Protein AF-A0A1E7F1C8-F1 (afdb_monomer_lite)

Secondary structure (DSSP, 8-state):
-HHHHHHTS-HHHHHHHIIIIIHHHHHHHHGGG-----EEEEEETHHHHHHHHHHHHHHHHHHTTTT-TT-HHHHHGGGSEEEEEEES--GGGGGGGT--HHHHHHHS-TTS-EEEE-BTTS-GGGS-----------------------------HHHHHHHHHTS-GGGTB--BTT--TTHHHH--TTT-HHHHHHHHHHHHHHHHHHHHHS--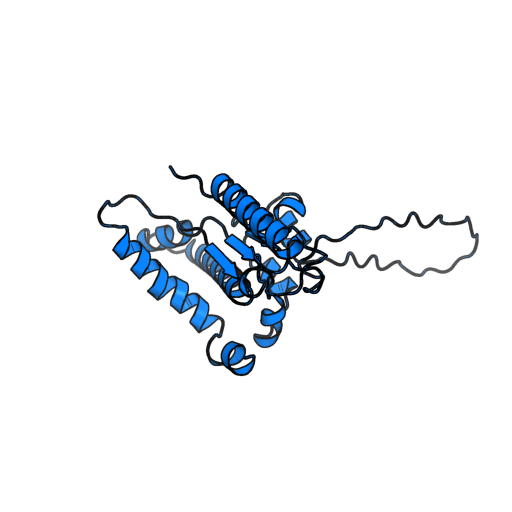-

Organism: NCBI:txid635003

Radius of gyration: 20.39 Å; chains: 1; bounding box: 76×36×50 Å

Structure (mmCIF, N/CA/C/O backbone):
data_AF-A0A1E7F1C8-F1
#
_entry.id   AF-A0A1E7F1C8-F1
#
loop_
_atom_site.group_PDB
_atom_site.id
_atom_site.type_symbol
_atom_site.label_atom_id
_atom_site.label_alt_id
_atom_site.label_comp_id
_atom_site.label_asym_id
_atom_site.label_entity_id
_atom_site.label_seq_id
_atom_site.pdbx_PDB_ins_code
_atom_site.Cartn_x
_atom_site.Cartn_y
_atom_site.Cartn_z
_atom_site.occupancy
_atom_site.B_iso_or_equiv
_atom_site.auth_seq_id
_atom_site.auth_comp_id
_atom_site.auth_asym_id
_atom_site.auth_atom_id
_atom_site.pdbx_PDB_model_num
ATOM 1 N N . MET A 1 1 ? -0.886 15.118 -14.987 1.00 75.94 1 MET A N 1
ATOM 2 C CA . MET A 1 1 ? -1.321 14.333 -13.806 1.00 75.94 1 MET A CA 1
ATOM 3 C C . MET A 1 1 ? -1.084 15.087 -12.499 1.00 75.94 1 MET A C 1
ATOM 5 O O . MET A 1 1 ? -2.051 15.294 -11.781 1.00 75.94 1 MET A O 1
ATOM 9 N N . ILE A 1 2 ? 0.137 15.584 -12.246 1.00 81.50 2 ILE A N 1
ATOM 10 C CA . ILE A 1 2 ? 0.521 16.312 -11.015 1.00 81.50 2 ILE A CA 1
ATOM 11 C C . ILE A 1 2 ? -0.481 17.407 -10.611 1.00 81.50 2 ILE A C 1
ATOM 13 O O . ILE A 1 2 ? -0.874 17.463 -9.453 1.00 81.50 2 ILE A O 1
ATOM 17 N N . TYR A 1 3 ? -0.964 18.221 -11.560 1.00 87.12 3 TYR A N 1
ATOM 18 C CA . TYR A 1 3 ? -1.979 19.249 -11.284 1.00 87.12 3 TYR A CA 1
ATOM 19 C C . TYR A 1 3 ? -3.251 18.676 -10.632 1.00 87.12 3 TYR A C 1
ATOM 21 O O . TYR A 1 3 ? -3.703 19.181 -9.609 1.00 87.12 3 TYR A O 1
ATOM 29 N N . LYS A 1 4 ? -3.810 17.587 -11.183 1.00 84.75 4 LYS A N 1
ATOM 30 C CA . LYS A 1 4 ? -5.009 16.949 -10.621 1.00 84.75 4 LYS A CA 1
ATOM 31 C C . LYS A 1 4 ? -4.723 16.362 -9.241 1.00 84.75 4 LYS A C 1
ATOM 33 O O . LYS A 1 4 ? -5.524 16.570 -8.342 1.00 84.75 4 LYS A O 1
ATOM 38 N N . CYS A 1 5 ? -3.585 15.692 -9.055 1.00 84.56 5 CYS A N 1
ATOM 39 C CA . CYS A 1 5 ? -3.196 15.177 -7.741 1.00 84.56 5 CYS A CA 1
ATOM 40 C C . CYS A 1 5 ? -3.111 16.308 -6.709 1.00 84.56 5 CYS A C 1
ATOM 42 O O . CYS A 1 5 ? -3.737 16.223 -5.664 1.00 84.56 5 CYS A O 1
ATOM 44 N N . LYS A 1 6 ? -2.444 17.416 -7.046 1.00 82.19 6 LYS A N 1
ATOM 45 C CA . LYS A 1 6 ? -2.254 18.544 -6.129 1.00 82.19 6 LYS A CA 1
ATOM 46 C C . LYS A 1 6 ? -3.555 19.271 -5.781 1.00 82.19 6 LYS A C 1
ATOM 48 O O . LYS A 1 6 ? -3.791 19.565 -4.614 1.00 82.19 6 LYS A O 1
ATOM 53 N N . PHE A 1 7 ? -4.379 19.590 -6.781 1.00 85.38 7 PHE A N 1
ATOM 54 C CA . PHE A 1 7 ? -5.504 20.516 -6.600 1.00 85.38 7 PHE A CA 1
ATOM 55 C C . PHE A 1 7 ? -6.870 19.835 -6.509 1.00 85.38 7 PHE A C 1
ATOM 57 O O . PHE A 1 7 ? -7.741 20.334 -5.802 1.00 85.38 7 PHE A O 1
ATOM 64 N N . VAL A 1 8 ? -7.063 18.702 -7.188 1.00 86.38 8 VAL A N 1
ATOM 65 C CA . VAL A 1 8 ? -8.345 17.977 -7.197 1.00 86.38 8 VAL A CA 1
ATOM 66 C C . VAL A 1 8 ? -8.340 16.879 -6.136 1.00 86.38 8 VAL A C 1
ATOM 68 O O . VAL A 1 8 ? -9.249 16.808 -5.318 1.00 86.38 8 VAL A O 1
ATOM 71 N N . PHE A 1 9 ? -7.288 16.063 -6.099 1.00 87.50 9 PHE A N 1
ATOM 72 C CA . PHE A 1 9 ? -7.175 14.912 -5.201 1.00 87.50 9 PHE A CA 1
ATOM 73 C C . PHE A 1 9 ? -6.312 15.212 -3.973 1.00 87.50 9 PHE A C 1
ATOM 75 O O . PHE A 1 9 ? -5.430 14.435 -3.617 1.00 87.50 9 PHE A O 1
ATOM 82 N N . ASN A 1 10 ? -6.561 16.353 -3.328 1.00 88.69 10 ASN A N 1
ATOM 83 C CA . ASN A 1 10 ? -5.881 16.688 -2.080 1.00 88.69 10 ASN A CA 1
ATOM 84 C C . ASN A 1 10 ? -6.294 15.747 -0.933 1.00 88.69 10 ASN A C 1
ATOM 86 O O . ASN A 1 10 ? -7.317 15.063 -1.001 1.00 88.69 10 ASN A O 1
ATOM 90 N N . GLU A 1 11 ? -5.501 15.746 0.139 1.00 88.31 11 GLU A N 1
ATOM 91 C CA . GLU A 1 11 ? -5.710 14.889 1.310 1.00 88.31 11 GLU A CA 1
ATOM 92 C C . GLU A 1 11 ? -7.135 14.980 1.863 1.00 88.31 11 GLU A C 1
ATOM 94 O O . GLU A 1 11 ? -7.787 13.954 2.054 1.00 88.31 11 GLU A O 1
ATOM 99 N N . LYS A 1 12 ? -7.659 16.199 2.043 1.00 90.06 12 LYS A N 1
ATOM 100 C CA . LYS A 1 12 ? -9.017 16.409 2.559 1.00 90.06 12 LYS A CA 1
ATOM 101 C C . LYS A 1 12 ? -10.059 15.752 1.657 1.00 90.06 12 LYS A C 1
ATOM 103 O O . LYS A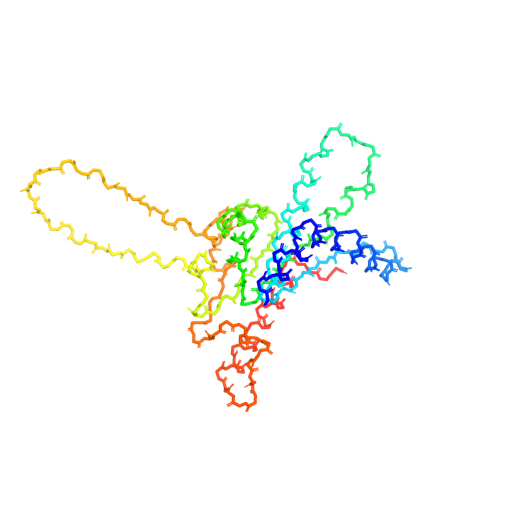 1 12 ? -10.952 15.076 2.163 1.00 90.06 12 LYS A O 1
ATOM 108 N N . TYR A 1 13 ? -9.961 15.936 0.341 1.00 91.44 13 TYR A N 1
ATOM 109 C CA . TYR A 1 13 ? -10.882 15.324 -0.616 1.00 91.44 13 TYR A CA 1
ATOM 110 C C . TYR A 1 13 ? -10.810 13.798 -0.560 1.00 91.44 13 TYR A C 1
ATOM 112 O O . TYR A 1 13 ? -11.842 13.144 -0.448 1.00 91.44 13 TYR A O 1
ATOM 120 N N . VAL A 1 14 ? -9.605 13.231 -0.592 1.00 90.00 14 VAL A N 1
ATOM 121 C CA . VAL A 1 14 ? -9.398 11.780 -0.606 1.00 90.00 14 VAL A CA 1
ATOM 122 C C . VAL A 1 14 ? -9.907 11.135 0.678 1.00 90.00 14 VAL A C 1
ATOM 124 O O . VAL A 1 14 ? -10.734 10.229 0.619 1.00 90.00 14 VAL A O 1
ATOM 127 N N . VAL A 1 15 ? -9.476 11.636 1.835 1.00 88.81 15 VAL A N 1
ATOM 128 C CA . VAL A 1 15 ? -9.877 11.095 3.139 1.00 88.81 15 VAL A CA 1
ATOM 129 C C . VAL A 1 15 ? -11.384 11.239 3.343 1.00 88.81 15 VAL A C 1
ATOM 131 O O . VAL A 1 15 ? -12.036 10.281 3.754 1.00 88.81 15 VAL A O 1
ATOM 134 N N . SER A 1 16 ? -11.964 12.404 3.025 1.00 89.62 16 SER A N 1
ATOM 135 C CA . SER A 1 16 ? -13.412 12.611 3.174 1.00 89.62 16 SER A CA 1
ATOM 136 C C . SER A 1 16 ? -14.229 11.768 2.198 1.00 89.62 16 SER A C 1
ATOM 138 O O . SER A 1 16 ? -15.236 11.204 2.606 1.00 89.62 16 SER A O 1
ATOM 140 N N . THR A 1 17 ? -13.802 11.616 0.943 1.00 90.94 17 THR A N 1
ATOM 141 C CA . THR A 1 17 ? -14.504 10.764 -0.030 1.00 90.94 17 THR A CA 1
ATOM 142 C C . THR A 1 17 ? -14.474 9.306 0.420 1.00 90.94 17 THR A C 1
ATOM 144 O O . THR A 1 17 ? -15.507 8.638 0.421 1.00 90.94 17 THR A O 1
ATOM 147 N N . THR A 1 18 ? -13.323 8.812 0.878 1.00 87.81 18 THR A N 1
ATOM 148 C CA . THR A 1 18 ? -13.212 7.444 1.391 1.00 87.81 18 THR A CA 1
ATOM 149 C C . THR A 1 18 ? -14.080 7.240 2.634 1.00 87.81 18 THR A C 1
ATOM 151 O O . THR A 1 18 ? -14.934 6.353 2.646 1.00 87.81 18 THR A O 1
ATOM 154 N N . ASN A 1 19 ? -13.925 8.088 3.653 1.00 83.00 19 ASN A N 1
ATOM 155 C CA . ASN A 1 19 ? -14.561 7.877 4.955 1.00 83.00 19 ASN A CA 1
ATOM 156 C C . ASN A 1 19 ? -16.043 8.266 4.998 1.00 83.00 19 ASN A C 1
ATOM 158 O O . ASN A 1 19 ? -16.815 7.612 5.691 1.00 83.00 19 ASN A O 1
ATOM 162 N N . ASN A 1 20 ? -16.454 9.301 4.262 1.00 85.88 20 ASN A N 1
ATOM 163 C CA . ASN A 1 20 ? -17.809 9.855 4.354 1.00 85.88 20 ASN A CA 1
ATOM 164 C C . ASN A 1 20 ? -18.717 9.426 3.198 1.00 85.88 20 ASN A C 1
ATOM 166 O O . ASN A 1 20 ? -19.924 9.640 3.278 1.00 85.88 20 ASN A O 1
ATOM 170 N N . PHE A 1 21 ? -18.167 8.853 2.124 1.00 89.31 21 PHE A N 1
ATOM 171 C CA . PHE A 1 21 ? -18.960 8.431 0.969 1.00 89.31 21 PHE A CA 1
ATOM 172 C C . PHE A 1 21 ? -18.777 6.948 0.651 1.00 89.31 21 PHE A C 1
ATOM 174 O O . PHE A 1 21 ? -19.747 6.194 0.704 1.00 89.31 21 PHE A O 1
ATOM 181 N N . ILE A 1 22 ? -17.545 6.505 0.383 1.00 87.75 22 ILE A N 1
ATOM 182 C CA . ILE A 1 22 ? -17.282 5.122 -0.043 1.00 87.75 22 ILE A CA 1
ATOM 183 C C . ILE A 1 22 ? -17.622 4.129 1.071 1.00 87.75 22 ILE A C 1
ATOM 185 O O . ILE A 1 22 ? -18.371 3.187 0.827 1.00 87.75 22 ILE A O 1
ATOM 189 N N . ILE A 1 23 ? -17.120 4.338 2.293 1.00 82.12 23 ILE A N 1
ATOM 190 C CA . ILE A 1 23 ? -17.396 3.426 3.414 1.00 82.12 23 ILE A CA 1
ATOM 191 C C . ILE A 1 23 ? -18.896 3.360 3.736 1.00 82.12 23 ILE A C 1
ATOM 193 O O . ILE A 1 23 ? -19.420 2.248 3.756 1.00 82.12 23 ILE A O 1
ATOM 197 N N . PRO A 1 24 ? -19.628 4.478 3.940 1.00 84.31 24 PRO A N 1
ATOM 198 C CA . PRO A 1 24 ? -21.068 4.412 4.184 1.00 84.31 24 PRO A CA 1
ATOM 199 C C . PRO A 1 24 ? -21.833 3.722 3.058 1.00 84.31 24 PRO A C 1
ATOM 201 O O . PRO A 1 24 ? -22.742 2.940 3.331 1.00 84.31 24 PRO A O 1
ATOM 204 N N . TYR A 1 25 ? -21.444 3.956 1.800 1.00 87.19 25 TYR A N 1
ATOM 205 C CA . TYR A 1 25 ? -22.030 3.250 0.667 1.00 87.19 25 TYR A CA 1
ATOM 206 C C . TYR A 1 25 ? -21.799 1.737 0.768 1.00 87.19 25 TYR A C 1
ATOM 208 O O . TYR A 1 25 ? -22.763 0.980 0.689 1.00 87.19 25 TYR A O 1
ATOM 216 N N . LEU A 1 26 ? -20.555 1.293 0.984 1.00 84.31 26 LEU A N 1
ATOM 217 C CA . LEU A 1 26 ? -20.215 -0.128 1.119 1.00 84.31 26 LEU A CA 1
ATOM 218 C C . LEU A 1 26 ? -20.945 -0.774 2.296 1.00 84.31 26 LEU A C 1
ATOM 220 O O . LEU A 1 26 ? -21.539 -1.834 2.123 1.00 84.31 26 LEU A O 1
ATOM 224 N N . LEU A 1 27 ? -20.967 -0.108 3.453 1.00 81.31 27 LEU A N 1
ATOM 225 C CA . LEU A 1 27 ? -21.729 -0.550 4.616 1.00 81.31 27 LEU A CA 1
ATOM 226 C C . LEU A 1 27 ? -23.208 -0.703 4.272 1.00 81.31 27 LEU A C 1
ATOM 228 O O . LEU A 1 27 ? -23.793 -1.719 4.608 1.00 81.31 27 LEU A O 1
ATOM 232 N N . ASN A 1 28 ? -23.819 0.247 3.564 1.00 84.06 28 ASN A N 1
ATOM 233 C CA . ASN A 1 28 ? -25.216 0.133 3.146 1.00 84.06 28 ASN A CA 1
ATOM 234 C C . ASN A 1 28 ? -25.453 -1.037 2.168 1.00 84.06 28 ASN A C 1
ATOM 236 O O . ASN A 1 28 ? -26.501 -1.678 2.225 1.00 84.06 28 ASN A O 1
ATOM 240 N N . GLN A 1 29 ? -24.489 -1.350 1.295 1.00 83.69 29 GLN A N 1
ATOM 241 C CA . GLN A 1 29 ? -24.588 -2.512 0.402 1.00 83.69 29 GLN A CA 1
ATOM 242 C C . GLN A 1 29 ? -24.503 -3.843 1.160 1.00 83.69 29 GLN A C 1
ATOM 244 O O . GLN A 1 29 ? -25.147 -4.815 0.763 1.00 83.69 29 GLN A O 1
ATOM 249 N N . THR A 1 30 ? -23.737 -3.899 2.251 1.00 77.19 30 THR A N 1
ATOM 250 C CA . THR A 1 30 ? -23.477 -5.140 2.992 1.00 77.19 30 THR A CA 1
ATOM 251 C C . THR A 1 30 ? -24.362 -5.332 4.233 1.00 77.19 30 THR A C 1
ATOM 253 O O . THR A 1 30 ? -24.626 -6.469 4.623 1.00 77.19 30 THR A O 1
ATOM 256 N N . ASN A 1 31 ? -24.909 -4.259 4.820 1.00 63.28 31 ASN A N 1
ATOM 257 C CA . ASN A 1 31 ? -25.693 -4.281 6.067 1.00 63.28 31 ASN A CA 1
ATOM 258 C C . ASN A 1 31 ? -27.112 -4.856 5.966 1.00 63.28 31 ASN A C 1
ATOM 260 O O . ASN A 1 31 ? -27.860 -4.783 6.942 1.00 63.28 31 ASN A O 1
ATOM 264 N N . LYS A 1 32 ? -27.499 -5.514 4.865 1.00 62.47 32 LYS A N 1
ATOM 265 C CA . LYS A 1 32 ? -28.763 -6.276 4.851 1.00 62.47 32 LYS A CA 1
ATOM 266 C C . LYS A 1 32 ? -28.810 -7.356 5.951 1.00 62.47 32 LYS A C 1
ATOM 268 O O . LYS A 1 32 ? -29.903 -7.714 6.374 1.00 62.47 32 LYS A O 1
ATOM 273 N N . ASN A 1 33 ? -27.652 -7.802 6.463 1.00 58.50 33 ASN A N 1
ATOM 274 C CA . ASN A 1 33 ? -27.533 -8.888 7.446 1.00 58.50 33 ASN A CA 1
ATOM 275 C C . ASN A 1 33 ? -26.920 -8.501 8.815 1.00 58.50 33 ASN A C 1
ATOM 277 O O . ASN A 1 33 ? -26.622 -9.399 9.592 1.00 58.50 33 ASN A O 1
ATOM 281 N N . LYS A 1 34 ? -26.733 -7.210 9.143 1.00 59.59 34 LYS A N 1
ATOM 282 C CA . LYS A 1 34 ? -26.239 -6.701 10.456 1.00 59.59 34 LYS A CA 1
ATOM 283 C C . LYS A 1 34 ? -24.905 -7.258 11.004 1.00 59.59 34 LYS A C 1
ATOM 285 O O . LYS A 1 34 ? -24.501 -6.862 12.096 1.00 59.59 34 LYS A O 1
ATOM 290 N N . ASN A 1 35 ? -24.192 -8.113 10.2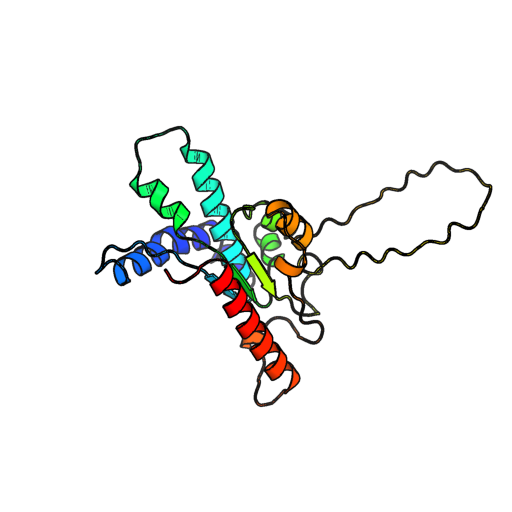79 1.00 62.72 35 ASN A N 1
ATOM 291 C CA . ASN A 1 35 ? -22.855 -8.545 10.675 1.00 62.72 35 ASN A CA 1
ATOM 292 C C . ASN A 1 35 ? -21.839 -7.491 10.231 1.00 62.72 35 ASN A C 1
ATOM 294 O O . ASN A 1 35 ? -21.787 -7.123 9.058 1.00 62.72 35 ASN A O 1
ATOM 298 N N . VAL A 1 36 ? -21.079 -6.977 11.198 1.00 63.88 36 VAL A N 1
ATOM 299 C CA . VAL A 1 36 ? -20.062 -5.932 11.027 1.00 63.88 36 VAL A CA 1
ATOM 300 C C . VAL A 1 36 ? -19.170 -6.241 9.824 1.00 63.88 36 VAL A C 1
ATOM 302 O O . VAL A 1 36 ? -18.523 -7.284 9.782 1.00 63.88 36 VAL A O 1
ATOM 305 N N . VAL A 1 37 ? -19.112 -5.315 8.865 1.00 75.00 37 VAL A N 1
ATOM 306 C CA . VAL A 1 37 ? -18.244 -5.432 7.690 1.00 75.00 37 VAL A CA 1
ATOM 307 C C . VAL A 1 37 ? -17.010 -4.589 7.916 1.00 75.00 37 VAL A C 1
ATOM 309 O O . VAL A 1 37 ? -17.051 -3.366 7.817 1.00 75.00 37 VAL A O 1
ATOM 312 N N . SER A 1 38 ? -15.908 -5.249 8.240 1.00 86.25 38 SER A N 1
ATOM 313 C CA . SER A 1 38 ? -14.592 -4.651 8.108 1.00 86.25 38 SER A CA 1
ATOM 314 C C . SER A 1 38 ? -14.080 -4.747 6.671 1.00 86.25 38 SER A C 1
ATOM 316 O O . SER A 1 38 ? -14.537 -5.564 5.874 1.00 86.25 38 SER A O 1
ATOM 318 N N . PHE A 1 39 ? -13.116 -3.901 6.332 1.00 87.50 39 PHE A N 1
ATOM 319 C CA . PHE A 1 39 ? -12.547 -3.745 5.006 1.00 87.50 39 PHE A CA 1
ATOM 320 C C . PHE A 1 39 ? -11.024 -3.838 5.074 1.00 87.50 39 PHE A C 1
ATOM 322 O O . PHE A 1 39 ? -10.372 -3.278 5.960 1.00 87.50 39 PHE A O 1
ATOM 329 N N . SER A 1 40 ? -10.457 -4.499 4.073 1.00 93.75 40 SER A N 1
ATOM 330 C CA . SER A 1 40 ? -9.065 -4.296 3.686 1.00 93.75 40 SER A CA 1
ATOM 331 C C . SER A 1 40 ? -9.018 -3.532 2.377 1.00 93.75 40 SER A C 1
ATOM 333 O O . SER A 1 40 ? -10.000 -3.483 1.636 1.00 93.75 40 SER A O 1
ATOM 335 N N . SER A 1 41 ? -7.873 -2.932 2.088 1.00 94.88 41 SER A N 1
ATOM 336 C CA . SER A 1 41 ? -7.689 -2.144 0.874 1.00 94.88 41 SER A CA 1
ATOM 337 C C . SER A 1 41 ? -6.479 -2.609 0.082 1.00 94.88 41 SER A C 1
ATOM 339 O O . SER A 1 41 ? -5.464 -3.012 0.646 1.00 94.88 41 SER A O 1
ATOM 341 N N . VAL A 1 42 ? -6.592 -2.527 -1.241 1.00 97.94 42 VAL A N 1
ATOM 342 C CA . VAL A 1 42 ? -5.472 -2.706 -2.163 1.00 97.94 42 VAL A CA 1
ATOM 343 C C . VAL A 1 42 ? -5.348 -1.430 -2.984 1.00 97.94 42 VAL A C 1
ATOM 345 O O . VAL A 1 42 ? -6.286 -1.023 -3.669 1.00 97.94 42 VAL A O 1
ATOM 348 N N . GLY A 1 43 ? -4.204 -0.766 -2.864 1.00 97.81 43 GLY A N 1
ATOM 349 C CA . GLY A 1 43 ? -3.855 0.447 -3.584 1.00 97.81 43 GLY A CA 1
ATOM 350 C C . GLY A 1 43 ? -2.836 0.164 -4.683 1.00 97.81 43 GLY A C 1
ATOM 351 O O . GLY A 1 43 ? -1.932 -0.647 -4.509 1.00 97.81 43 GLY A O 1
ATOM 352 N N . PHE A 1 44 ? -2.966 0.871 -5.804 1.00 98.06 44 PHE A N 1
ATOM 353 C CA . PHE A 1 44 ? -2.032 0.819 -6.931 1.00 98.06 44 PHE A CA 1
ATOM 354 C C . PHE A 1 44 ? -1.507 2.228 -7.210 1.00 98.06 44 PHE A C 1
ATOM 356 O O . PHE A 1 44 ? -2.315 3.139 -7.410 1.00 98.06 44 PHE A O 1
ATOM 363 N N . CYS A 1 45 ? -0.185 2.432 -7.277 1.00 96.31 45 CYS A N 1
ATOM 364 C CA . CYS A 1 45 ? 0.416 3.748 -7.554 1.00 96.31 45 CYS A CA 1
ATOM 365 C C . CYS A 1 45 ? -0.122 4.821 -6.583 1.00 96.31 45 CYS A C 1
ATOM 367 O O . CYS A 1 45 ? 0.130 4.752 -5.381 1.00 96.31 45 CYS A O 1
ATOM 369 N N . PHE A 1 46 ? -0.906 5.784 -7.081 1.00 95.12 46 PHE A N 1
ATOM 370 C CA . PHE A 1 46 ? -1.595 6.796 -6.279 1.00 95.12 46 PHE A CA 1
ATOM 371 C C . PHE A 1 46 ? -2.551 6.182 -5.247 1.00 95.12 46 PHE A C 1
ATOM 373 O O . PHE A 1 46 ? -2.638 6.676 -4.127 1.00 95.12 46 PHE A O 1
ATOM 380 N N . GLY A 1 47 ? -3.220 5.074 -5.575 1.00 96.06 47 GLY A N 1
ATOM 381 C CA . GLY A 1 47 ? -4.101 4.370 -4.640 1.00 96.06 47 GLY A CA 1
ATOM 382 C C . GLY A 1 47 ? -3.377 3.924 -3.367 1.00 96.06 47 GLY A C 1
ATOM 383 O O . GLY A 1 47 ? -3.961 3.922 -2.292 1.00 96.06 47 GLY A O 1
ATOM 384 N N . THR A 1 48 ? -2.080 3.632 -3.454 1.00 97.19 48 THR A N 1
ATOM 385 C CA . THR A 1 48 ? -1.235 3.290 -2.302 1.00 97.19 48 THR A CA 1
ATOM 386 C C . THR A 1 48 ? -1.051 4.483 -1.353 1.00 97.19 48 THR A C 1
ATOM 388 O O . THR A 1 48 ? -1.067 4.328 -0.132 1.00 97.19 48 THR A O 1
ATOM 391 N N . TRP A 1 49 ? -0.948 5.700 -1.892 1.00 96.75 49 TRP A N 1
ATOM 392 C CA . TRP A 1 49 ? -0.941 6.922 -1.081 1.00 96.75 49 TRP A CA 1
ATOM 393 C C . TRP A 1 49 ? -2.312 7.172 -0.427 1.00 96.75 49 TRP A C 1
ATOM 395 O O . TRP A 1 49 ? -2.383 7.492 0.757 1.00 96.75 49 TRP A O 1
ATOM 405 N N . VAL A 1 50 ? -3.408 6.932 -1.159 1.00 95.56 50 VAL A N 1
ATOM 406 C CA . VAL A 1 50 ? -4.786 7.043 -0.638 1.00 95.56 50 VAL A CA 1
ATOM 407 C C . VAL A 1 50 ? -5.020 6.111 0.555 1.00 95.56 50 VAL A C 1
ATOM 409 O O . VAL A 1 50 ? -5.566 6.542 1.572 1.00 95.56 50 VAL A O 1
ATOM 412 N N . VAL A 1 51 ? -4.590 4.850 0.455 1.00 95.81 51 VAL A N 1
ATOM 413 C CA . VAL A 1 51 ? -4.699 3.872 1.549 1.00 95.81 51 VAL A CA 1
ATOM 414 C C . VAL A 1 51 ? -3.901 4.330 2.771 1.00 95.81 51 VAL A C 1
ATOM 416 O O . VAL A 1 51 ? -4.444 4.347 3.875 1.00 95.81 51 VAL A O 1
ATOM 419 N N . ALA A 1 52 ? -2.659 4.788 2.574 1.00 96.31 52 ALA A N 1
ATOM 420 C CA . ALA A 1 52 ? -1.815 5.309 3.653 1.00 96.31 52 ALA A CA 1
ATOM 421 C C . ALA A 1 52 ? -2.484 6.482 4.391 1.00 96.31 52 ALA A C 1
ATOM 423 O O . ALA A 1 52 ? -2.582 6.477 5.617 1.00 96.31 52 ALA A O 1
ATOM 424 N N . LYS A 1 53 ? -2.999 7.465 3.640 1.00 95.12 53 LYS A N 1
ATOM 425 C CA . LYS A 1 53 ? -3.691 8.636 4.197 1.00 95.12 53 LYS A CA 1
ATOM 426 C C . LYS A 1 53 ? -4.986 8.279 4.907 1.00 95.12 53 LYS A C 1
ATOM 428 O O . LYS A 1 53 ? -5.286 8.847 5.952 1.00 95.12 53 LYS A O 1
ATOM 433 N N . THR A 1 54 ? -5.739 7.325 4.370 1.00 92.06 54 THR A N 1
ATOM 434 C CA . THR A 1 54 ? -6.974 6.854 5.006 1.00 92.06 54 THR A CA 1
ATOM 435 C C . THR A 1 54 ? -6.666 6.181 6.346 1.00 92.06 54 THR A C 1
ATOM 437 O O . THR A 1 54 ? -7.316 6.497 7.341 1.00 92.06 54 THR A O 1
ATOM 440 N N . ALA A 1 55 ? -5.640 5.324 6.399 1.00 92.50 55 ALA A N 1
ATOM 441 C CA . ALA A 1 55 ? -5.195 4.682 7.636 1.00 92.50 55 ALA A CA 1
ATOM 442 C C . ALA A 1 55 ? -4.707 5.706 8.676 1.00 92.50 55 ALA A C 1
ATOM 444 O O . ALA A 1 55 ? -5.127 5.664 9.833 1.00 92.50 55 ALA A O 1
ATOM 445 N N . ALA A 1 56 ? -3.884 6.670 8.252 1.00 92.81 56 ALA A N 1
ATOM 446 C CA . ALA A 1 56 ? -3.410 7.762 9.098 1.00 92.81 56 ALA A CA 1
ATOM 447 C C . ALA A 1 56 ? -4.562 8.606 9.674 1.00 92.81 56 ALA A C 1
ATOM 449 O O . ALA A 1 56 ? -4.617 8.866 10.876 1.00 92.81 56 ALA A O 1
ATOM 450 N N . ALA A 1 57 ? -5.525 8.995 8.835 1.00 90.44 57 ALA A N 1
ATOM 451 C CA . ALA A 1 57 ? -6.677 9.779 9.264 1.00 90.44 57 ALA A CA 1
ATOM 452 C C . ALA A 1 57 ? -7.592 9.004 10.226 1.00 90.44 57 ALA A C 1
ATOM 454 O O . ALA A 1 57 ? -8.101 9.580 11.190 1.00 90.44 57 ALA A O 1
ATOM 455 N N . ALA A 1 58 ? -7.787 7.701 9.993 1.00 85.00 58 ALA A N 1
ATOM 456 C CA . ALA A 1 58 ? -8.556 6.843 10.891 1.00 85.00 58 ALA A CA 1
ATOM 457 C C . ALA A 1 58 ? -7.916 6.772 12.288 1.00 85.00 58 ALA A C 1
ATOM 459 O O . ALA A 1 58 ? -8.628 6.875 13.289 1.00 85.00 58 ALA A O 1
ATOM 460 N N . ALA A 1 59 ? -6.583 6.680 12.355 1.00 83.94 59 ALA A N 1
ATOM 461 C CA . ALA A 1 59 ? -5.830 6.705 13.607 1.00 83.94 59 ALA A CA 1
ATOM 462 C C . ALA A 1 59 ? -5.932 8.053 14.329 1.00 83.94 59 ALA A C 1
ATOM 464 O O . ALA A 1 59 ? -6.241 8.096 15.518 1.00 83.94 59 ALA A O 1
ATOM 465 N N . ALA A 1 60 ? -5.733 9.163 13.611 1.00 85.94 60 ALA A N 1
ATOM 466 C CA . ALA A 1 60 ? -5.828 10.505 14.186 1.00 85.94 60 ALA A CA 1
ATOM 467 C C . ALA A 1 60 ? -7.221 10.775 14.780 1.00 85.94 60 ALA A C 1
ATOM 469 O O . ALA A 1 60 ? -7.347 11.325 15.874 1.00 85.94 60 ALA A O 1
ATOM 470 N N . ALA A 1 61 ? -8.276 10.320 14.098 1.00 80.88 61 ALA A N 1
ATOM 471 C CA . ALA A 1 61 ? -9.639 10.423 14.599 1.00 80.88 61 ALA A CA 1
ATOM 472 C C . ALA A 1 61 ? -9.888 9.584 15.867 1.00 80.88 61 ALA A C 1
ATOM 474 O O . ALA A 1 61 ? -10.862 9.854 16.570 1.00 80.88 61 ALA A O 1
ATOM 475 N N . ALA A 1 62 ? -9.093 8.538 16.134 1.00 75.06 62 ALA A N 1
ATOM 476 C CA . ALA A 1 62 ? -9.225 7.689 17.325 1.00 75.06 62 ALA A CA 1
ATOM 477 C C . ALA A 1 62 ? -8.689 8.381 18.577 1.00 75.06 62 ALA A C 1
ATOM 479 O O . ALA A 1 62 ? -9.359 8.379 19.603 1.00 75.06 62 ALA A O 1
ATOM 480 N N . VAL A 1 63 ? -7.549 9.062 18.453 1.00 76.12 63 VAL A N 1
ATOM 481 C CA . VAL A 1 63 ? -6.902 9.776 19.565 1.00 76.12 63 VAL A CA 1
ATOM 482 C C . VAL A 1 63 ? -7.736 10.967 20.051 1.00 76.12 63 VAL A C 1
ATOM 484 O O . VAL A 1 63 ? -7.828 11.210 21.245 1.00 76.12 63 VAL A O 1
ATOM 487 N N . MET A 1 64 ? -8.411 11.694 19.154 1.00 68.94 64 MET A N 1
ATOM 488 C CA . MET A 1 64 ? -9.212 12.877 19.524 1.00 68.94 64 MET A CA 1
ATOM 489 C C . MET A 1 64 ? -10.503 12.569 20.312 1.00 68.94 64 MET A C 1
ATOM 491 O O . MET A 1 64 ? -11.229 13.497 20.662 1.00 68.94 64 MET A O 1
ATOM 495 N N . LYS A 1 65 ? -10.851 11.295 20.536 1.00 60.66 65 LYS A N 1
ATOM 496 C CA . LYS A 1 65 ? -12.170 10.886 21.057 1.00 60.66 65 LYS A CA 1
ATOM 497 C C . LYS A 1 65 ? -12.159 10.315 22.475 1.00 60.66 65 LYS A C 1
ATOM 499 O O . LYS A 1 65 ? -13.234 9.984 22.968 1.00 60.66 65 LYS A O 1
ATOM 504 N N . GLU A 1 66 ? -11.006 10.218 23.134 1.00 58.03 66 GLU A N 1
ATOM 505 C CA . GLU A 1 66 ? -10.941 9.711 24.516 1.00 58.03 66 GLU A CA 1
ATOM 506 C C . GLU A 1 66 ? -11.651 10.628 25.537 1.00 58.03 66 GLU A C 1
ATOM 508 O O . GLU A 1 66 ? -12.021 10.159 26.607 1.00 58.03 66 GLU A O 1
ATOM 513 N N . ASP A 1 67 ? -11.979 11.876 25.172 1.00 61.06 67 ASP A N 1
ATOM 514 C CA . ASP A 1 67 ? -12.596 12.855 26.083 1.00 61.06 67 ASP A CA 1
ATOM 515 C C . ASP A 1 67 ? -14.142 12.940 26.038 1.00 61.06 67 ASP A C 1
ATOM 517 O O . ASP A 1 67 ? -14.733 13.699 26.804 1.00 61.06 67 ASP A O 1
ATOM 521 N N . ASN A 1 68 ? -14.845 12.197 25.166 1.00 56.22 68 ASN A N 1
ATOM 522 C CA . ASN A 1 68 ? -16.317 12.273 25.060 1.00 56.22 68 ASN A CA 1
ATOM 523 C C . ASN A 1 68 ? -16.974 10.894 24.876 1.00 56.22 68 ASN A C 1
ATOM 525 O O . ASN A 1 68 ? -17.146 10.390 23.767 1.00 56.22 68 ASN A O 1
ATOM 529 N N . ASP A 1 69 ? -17.411 10.306 25.988 1.00 57.34 69 ASP A N 1
ATOM 530 C CA . ASP A 1 69 ? -17.829 8.902 26.102 1.00 57.34 69 ASP A CA 1
ATOM 531 C C . ASP A 1 69 ? -19.236 8.569 25.545 1.00 57.34 69 ASP A C 1
ATOM 533 O O . ASP A 1 69 ? -19.776 7.500 25.812 1.00 57.34 69 ASP A O 1
ATOM 537 N N . LYS A 1 70 ? -19.870 9.467 24.773 1.00 56.44 70 LYS A N 1
ATOM 538 C CA . LYS A 1 70 ? -21.286 9.328 24.355 1.00 56.44 70 LYS A CA 1
ATOM 539 C C . LYS A 1 70 ? -21.544 8.950 22.889 1.00 56.44 70 LYS A C 1
ATOM 541 O O . LYS A 1 70 ? -22.703 8.776 22.533 1.00 56.44 70 LYS A O 1
ATOM 546 N N . ASP A 1 71 ? -20.518 8.765 22.058 1.00 60.00 71 ASP A N 1
ATOM 547 C CA . ASP A 1 71 ? -20.685 8.441 20.626 1.00 60.00 71 ASP A CA 1
ATOM 548 C C . ASP A 1 71 ? -20.172 7.022 20.278 1.00 60.00 71 ASP A C 1
ATOM 550 O O . ASP A 1 71 ? -19.143 6.850 19.613 1.00 60.00 71 ASP A O 1
ATOM 554 N N . GLU A 1 72 ? -20.897 5.978 20.698 1.00 58.91 72 GLU A N 1
ATOM 555 C CA . GLU A 1 72 ? -20.600 4.571 20.346 1.00 58.91 72 GLU A CA 1
ATOM 556 C C . GLU A 1 72 ? -20.591 4.324 18.823 1.00 58.91 72 GLU A C 1
ATOM 558 O O . GLU A 1 72 ? -19.726 3.615 18.302 1.00 58.91 72 GLU A O 1
ATOM 563 N N . GLU A 1 73 ? -21.484 4.986 18.082 1.00 58.19 73 GLU A N 1
ATOM 564 C CA . GLU A 1 73 ? -21.629 4.857 16.623 1.00 58.19 73 GLU A CA 1
ATOM 565 C C . GLU A 1 73 ? -20.358 5.303 15.866 1.00 58.19 73 GLU A C 1
ATOM 567 O O . GLU A 1 73 ? -20.009 4.779 14.805 1.00 58.19 73 GLU A O 1
ATOM 572 N N . LYS A 1 74 ? -19.580 6.225 16.454 1.00 52.62 74 LYS A N 1
ATOM 573 C CA . LYS A 1 74 ? -18.319 6.721 15.881 1.00 52.62 74 LYS A CA 1
ATOM 574 C C . LYS A 1 74 ? -17.085 5.921 16.308 1.00 52.62 74 LYS A C 1
ATOM 576 O O . LYS A 1 74 ? -16.060 6.051 15.630 1.00 52.62 74 LYS A O 1
ATOM 581 N N . LYS A 1 75 ? -17.146 5.125 17.389 1.00 54.81 75 LYS A N 1
ATOM 582 C CA . LYS A 1 75 ? -16.106 4.131 17.749 1.00 54.81 75 LYS A CA 1
ATOM 583 C C . LYS A 1 75 ? -16.134 2.954 16.757 1.00 54.81 75 LYS A C 1
ATOM 585 O O . LYS A 1 75 ? -15.083 2.448 16.369 1.00 54.81 75 LYS A O 1
ATOM 590 N N . GLN A 1 76 ? -17.314 2.605 16.238 1.00 57.19 76 GLN A N 1
ATOM 591 C CA . GLN A 1 76 ? -17.490 1.560 15.220 1.00 57.19 76 GLN A CA 1
ATOM 592 C C . GLN A 1 76 ? -16.764 1.856 13.895 1.00 57.19 76 GLN A C 1
ATOM 594 O O . GLN A 1 76 ? -16.161 0.951 13.321 1.00 57.19 76 GLN A O 1
ATOM 599 N N . GLN A 1 77 ? -16.741 3.114 13.433 1.00 55.09 77 GLN A N 1
ATOM 600 C CA . GLN A 1 77 ? -16.087 3.486 12.165 1.00 55.09 77 GLN A CA 1
ATOM 601 C C . GLN A 1 77 ? -14.561 3.272 12.155 1.00 55.09 77 GLN A C 1
ATOM 603 O O . GLN A 1 77 ? -13.984 3.031 11.097 1.00 55.09 77 GLN A O 1
ATOM 608 N N . GLN A 1 78 ? -13.895 3.323 13.314 1.00 55.91 78 GLN A N 1
ATOM 609 C CA . GLN A 1 78 ? -12.436 3.155 13.419 1.00 55.91 78 GLN A CA 1
ATOM 610 C C . GLN A 1 78 ? -11.979 1.701 13.328 1.00 55.91 78 GLN A C 1
ATOM 612 O O . GLN A 1 78 ? -10.856 1.444 12.908 1.00 55.91 78 GLN A O 1
ATOM 617 N N . GLN A 1 79 ? -12.846 0.745 13.658 1.00 62.62 79 GLN A N 1
ATOM 618 C CA . GLN A 1 79 ? -12.527 -0.682 13.568 1.00 62.62 79 GLN A CA 1
ATOM 619 C C . GLN A 1 79 ? -12.789 -1.286 12.182 1.00 62.62 79 GLN A C 1
ATOM 621 O O . GLN A 1 79 ? -12.563 -2.487 11.993 1.00 62.62 79 GLN A O 1
ATOM 626 N N . LEU A 1 80 ? -13.256 -0.473 11.226 1.00 80.75 80 LEU A N 1
ATOM 627 C CA . LEU A 1 80 ? -13.619 -0.938 9.892 1.00 80.75 80 LEU A CA 1
ATOM 628 C C . LEU A 1 80 ? -12.387 -1.282 9.059 1.00 80.75 80 LEU A C 1
ATOM 630 O O . LEU A 1 80 ? -12.386 -2.316 8.408 1.00 80.75 80 LEU A O 1
ATOM 634 N N . TRP A 1 81 ? -11.324 -0.481 9.094 1.00 86.75 81 TRP A N 1
ATOM 635 C CA . TRP A 1 81 ? -10.118 -0.756 8.311 1.00 86.75 81 TRP A CA 1
ATOM 636 C C . TRP A 1 81 ? -9.189 -1.726 9.041 1.00 86.75 81 TRP A C 1
ATOM 638 O O . TRP A 1 81 ? -8.716 -1.423 10.134 1.00 86.75 81 TRP A O 1
ATOM 648 N N . LYS A 1 82 ? -8.907 -2.885 8.436 1.00 92.06 82 LYS A N 1
ATOM 649 C CA . LYS A 1 82 ? -8.062 -3.924 9.056 1.00 92.06 82 LYS A CA 1
ATOM 650 C C . LYS A 1 82 ? -6.626 -3.889 8.581 1.00 92.06 82 LYS A C 1
ATOM 652 O O . LYS A 1 82 ? -5.724 -3.970 9.402 1.00 92.06 82 LYS A O 1
ATOM 657 N N . CYS A 1 83 ? -6.411 -3.778 7.276 1.00 96.44 83 CYS A N 1
ATOM 658 C CA . CYS A 1 83 ? -5.075 -3.734 6.694 1.00 96.44 83 CYS A CA 1
ATOM 659 C C . CYS A 1 83 ? -5.093 -3.169 5.266 1.00 96.44 83 CYS A C 1
ATOM 661 O O . CYS A 1 83 ? -6.154 -2.964 4.660 1.00 96.44 83 CYS A O 1
ATOM 663 N N . GLY A 1 84 ? -3.901 -2.911 4.732 1.00 97.56 84 GLY A N 1
ATOM 664 C CA . GLY A 1 84 ? -3.694 -2.433 3.370 1.00 97.56 84 GLY A CA 1
ATOM 665 C C . GLY A 1 84 ? -2.618 -3.219 2.627 1.00 97.56 84 GLY A C 1
ATOM 666 O O . GLY A 1 84 ? -1.704 -3.774 3.236 1.00 97.56 84 GLY A O 1
ATOM 667 N N . VAL A 1 85 ? -2.691 -3.213 1.299 1.00 98.69 85 VAL A N 1
ATOM 668 C CA . VAL A 1 85 ? -1.609 -3.631 0.398 1.00 98.69 85 VAL A CA 1
ATOM 669 C C . VAL A 1 85 ? -1.391 -2.536 -0.639 1.00 98.69 85 VAL A C 1
ATOM 671 O O . VAL A 1 85 ? -2.341 -2.031 -1.225 1.00 98.69 85 VAL A O 1
ATOM 674 N N . GLY A 1 86 ? -0.144 -2.134 -0.842 1.00 98.44 86 GLY A N 1
ATOM 675 C CA . GLY A 1 86 ? 0.256 -1.077 -1.754 1.00 98.44 86 GLY A CA 1
ATOM 676 C C . GLY A 1 86 ? 1.143 -1.630 -2.855 1.00 98.44 86 GLY A C 1
ATOM 677 O O . GLY A 1 86 ? 2.319 -1.893 -2.629 1.00 98.44 86 GLY A O 1
ATOM 678 N N . MET A 1 87 ? 0.604 -1.770 -4.058 1.00 98.44 87 MET A N 1
ATOM 679 C CA . MET A 1 87 ? 1.333 -2.265 -5.221 1.00 98.44 87 MET A CA 1
ATOM 680 C C . MET A 1 87 ? 1.950 -1.101 -5.994 1.00 98.44 87 MET A C 1
ATOM 682 O O . MET A 1 87 ? 1.266 -0.106 -6.258 1.00 98.44 87 MET A O 1
ATOM 686 N N . HIS A 1 88 ? 3.245 -1.215 -6.324 1.00 97.00 88 HIS A N 1
ATOM 687 C CA . HIS A 1 88 ? 4.055 -0.149 -6.937 1.00 97.00 88 HIS A CA 1
ATOM 688 C C . HIS A 1 88 ? 3.759 1.243 -6.319 1.00 97.00 88 HIS A C 1
ATOM 690 O O . HIS A 1 88 ? 3.232 2.135 -6.996 1.00 97.00 88 HIS A O 1
ATOM 696 N N . PRO A 1 89 ? 3.981 1.400 -4.997 1.00 97.50 89 PRO A N 1
ATOM 697 C CA . PRO A 1 89 ? 3.687 2.599 -4.209 1.00 97.50 89 PRO A CA 1
ATOM 698 C C . PRO A 1 89 ? 4.186 3.916 -4.814 1.00 97.50 89 PRO A C 1
ATOM 700 O O . PRO A 1 89 ? 5.322 4.022 -5.262 1.00 97.50 89 PRO A O 1
ATOM 703 N N . ALA A 1 90 ? 3.360 4.963 -4.720 1.00 95.81 90 ALA A N 1
ATOM 704 C CA . ALA A 1 90 ? 3.733 6.340 -5.060 1.00 95.81 90 ALA A CA 1
ATOM 705 C C . ALA A 1 90 ? 3.741 7.259 -3.821 1.00 95.81 90 ALA A C 1
ATOM 707 O O . ALA A 1 90 ? 3.046 8.274 -3.786 1.00 95.81 90 ALA A O 1
ATOM 708 N N . PHE A 1 91 ? 4.506 6.901 -2.781 1.00 96.38 91 PHE A N 1
ATOM 709 C CA . PHE A 1 91 ? 4.614 7.714 -1.555 1.00 96.38 91 PHE A CA 1
ATOM 710 C C . PHE A 1 91 ? 5.235 9.091 -1.812 1.00 96.38 91 PHE A C 1
ATOM 712 O O . PHE A 1 91 ? 4.892 10.047 -1.120 1.00 96.38 91 PHE A O 1
ATOM 719 N N . THR A 1 92 ? 6.066 9.227 -2.848 1.00 95.31 92 THR A N 1
ATOM 720 C CA . THR A 1 92 ? 6.635 10.508 -3.305 1.00 95.31 92 THR A CA 1
ATOM 721 C C . THR A 1 92 ? 5.578 11.580 -3.580 1.00 95.31 92 THR A C 1
ATOM 723 O O . THR A 1 92 ? 5.882 12.769 -3.495 1.00 95.31 92 THR A O 1
ATOM 726 N N . LEU A 1 93 ? 4.321 11.198 -3.837 1.00 93.50 93 LEU A N 1
ATOM 727 C CA . LEU A 1 93 ? 3.209 12.143 -3.966 1.00 93.50 93 LEU A CA 1
ATOM 728 C C . LEU A 1 93 ? 2.929 12.921 -2.675 1.00 93.50 93 LEU A C 1
ATOM 730 O O . LEU A 1 93 ? 2.358 14.002 -2.737 1.00 93.50 93 LEU A O 1
ATOM 734 N N . GLU A 1 94 ? 3.394 12.467 -1.516 1.00 95.75 94 GLU A N 1
ATOM 735 C CA . GLU A 1 94 ? 3.305 13.267 -0.296 1.00 95.75 94 GLU A CA 1
ATOM 736 C C . GLU A 1 94 ? 4.023 14.622 -0.433 1.00 95.75 94 GLU A C 1
ATOM 738 O O . GLU A 1 94 ? 3.566 15.632 0.104 1.00 95.75 94 GLU A O 1
ATOM 743 N N . GLN A 1 95 ? 5.090 14.684 -1.237 1.00 94.50 95 GLN A N 1
ATOM 744 C CA . GLN A 1 95 ? 5.860 15.910 -1.465 1.00 94.50 95 GLN A CA 1
ATOM 745 C C . GLN A 1 95 ? 5.027 17.008 -2.132 1.00 94.50 95 GLN A C 1
ATOM 747 O O . GLN A 1 95 ? 5.155 18.184 -1.792 1.00 94.50 95 GLN A O 1
ATOM 752 N N . ILE A 1 96 ? 4.116 16.649 -3.044 1.00 92.50 96 ILE A N 1
ATOM 753 C CA . ILE A 1 96 ? 3.246 17.641 -3.698 1.00 92.50 96 ILE A CA 1
ATOM 754 C C . ILE A 1 96 ? 2.149 18.171 -2.762 1.00 92.50 96 ILE A C 1
ATOM 756 O O . ILE A 1 96 ? 1.550 19.208 -3.065 1.00 92.50 96 ILE A O 1
ATOM 760 N N . HIS A 1 97 ? 1.922 17.491 -1.634 1.00 91.69 97 HIS A N 1
ATOM 761 C CA . HIS A 1 97 ? 1.032 17.894 -0.544 1.00 91.69 97 HIS A CA 1
ATOM 762 C C . HIS A 1 97 ? 1.781 18.545 0.633 1.00 91.69 97 HIS A C 1
ATOM 764 O O . HIS A 1 97 ? 1.156 18.889 1.632 1.00 91.69 97 HIS A O 1
ATOM 770 N N . GLY A 1 98 ? 3.093 18.783 0.497 1.00 92.94 98 GLY A N 1
ATOM 771 C CA . GLY A 1 98 ? 3.911 19.501 1.479 1.00 92.94 98 GLY A CA 1
ATOM 772 C C . GLY A 1 98 ? 4.556 18.627 2.559 1.00 92.94 98 GLY A C 1
ATOM 773 O O . GLY A 1 98 ? 5.170 19.174 3.470 1.00 92.94 98 GLY A O 1
ATOM 774 N N . GLY A 1 99 ? 4.437 17.299 2.470 1.00 95.69 99 GLY A N 1
ATOM 775 C CA . GLY A 1 99 ? 5.094 16.363 3.384 1.00 95.69 99 GLY A CA 1
ATOM 776 C C . GLY A 1 99 ? 6.284 15.633 2.752 1.00 95.69 99 GLY A C 1
ATOM 777 O O . GLY A 1 99 ? 6.842 16.043 1.736 1.00 95.69 99 GLY A O 1
ATOM 778 N N . SER A 1 100 ? 6.676 14.514 3.354 1.00 96.31 100 SER A N 1
ATOM 779 C CA . SER A 1 100 ? 7.676 13.584 2.830 1.00 96.31 100 SER A CA 1
ATOM 780 C C . SER A 1 100 ? 7.201 12.138 2.962 1.00 96.31 100 SER A C 1
ATOM 782 O O . SER A 1 100 ? 6.332 11.823 3.771 1.00 96.31 100 SER A O 1
ATOM 784 N N . GLU A 1 101 ? 7.803 11.220 2.208 1.00 96.19 101 GLU A N 1
ATOM 785 C CA . GLU A 1 101 ? 7.494 9.784 2.321 1.00 96.19 101 GLU A CA 1
ATOM 786 C C . GLU A 1 101 ? 7.660 9.294 3.771 1.00 96.19 101 GLU A C 1
ATOM 788 O O . GLU A 1 101 ? 6.813 8.579 4.305 1.00 96.19 101 GLU A O 1
ATOM 793 N N . ILE A 1 102 ? 8.707 9.786 4.439 1.00 96.50 102 ILE A N 1
ATOM 794 C CA . ILE A 1 102 ? 9.005 9.528 5.848 1.00 96.50 102 ILE A CA 1
ATOM 795 C C . ILE A 1 102 ? 7.916 10.079 6.773 1.00 96.50 102 ILE A C 1
ATOM 797 O O . ILE A 1 102 ? 7.520 9.394 7.717 1.00 96.50 102 ILE A O 1
ATOM 801 N N . SER A 1 103 ? 7.417 11.301 6.540 1.00 96.06 103 SER A N 1
ATOM 802 C CA . SER A 1 103 ? 6.336 11.849 7.367 1.00 96.06 103 SER A CA 1
ATOM 803 C C . SER A 1 103 ? 5.041 11.066 7.187 1.00 96.06 103 SER A C 1
ATOM 805 O O . SER A 1 103 ? 4.350 10.837 8.173 1.00 96.06 103 SER A O 1
ATOM 807 N N . LEU A 1 104 ? 4.739 10.614 5.965 1.00 96.75 104 LEU A N 1
ATOM 808 C CA . LEU A 1 104 ? 3.586 9.757 5.701 1.00 96.75 104 LEU A CA 1
ATOM 809 C C . LEU A 1 104 ? 3.713 8.420 6.440 1.00 96.75 104 LEU A C 1
ATOM 811 O O . LEU A 1 104 ? 2.792 8.036 7.151 1.00 96.75 104 LEU A O 1
ATOM 815 N N . ALA A 1 105 ? 4.864 7.749 6.345 1.00 97.31 105 ALA A N 1
ATOM 816 C CA . ALA A 1 105 ? 5.103 6.479 7.032 1.00 97.31 105 ALA A CA 1
ATOM 817 C C . ALA A 1 105 ? 4.925 6.583 8.557 1.00 97.31 105 ALA A C 1
ATOM 819 O O . ALA A 1 105 ? 4.358 5.684 9.168 1.00 97.31 105 ALA A O 1
ATOM 820 N N . LYS A 1 106 ? 5.350 7.699 9.169 1.00 96.56 106 LYS A N 1
ATOM 821 C CA . LYS A 1 106 ? 5.167 7.965 10.611 1.00 96.56 106 LYS A CA 1
ATOM 822 C C . LYS A 1 106 ? 3.706 8.155 11.026 1.00 96.56 106 LYS A C 1
ATOM 824 O O . LYS A 1 106 ? 3.394 7.970 12.196 1.00 96.56 106 LYS A O 1
ATOM 829 N N . GLN A 1 107 ? 2.837 8.570 10.106 1.00 95.94 107 GLN A N 1
ATOM 830 C CA . GLN A 1 107 ? 1.416 8.789 10.388 1.00 95.94 107 GLN A CA 1
ATOM 831 C C . GLN A 1 107 ? 0.600 7.492 10.330 1.00 95.94 107 GLN A C 1
ATOM 833 O O . GLN A 1 107 ? -0.507 7.445 10.862 1.00 95.94 107 GLN A O 1
ATOM 838 N N . ILE A 1 108 ? 1.118 6.444 9.684 1.00 95.94 108 ILE A N 1
ATOM 839 C CA . ILE A 1 108 ? 0.442 5.148 9.600 1.00 95.94 108 ILE A CA 1
ATOM 840 C C . ILE A 1 108 ? 0.562 4.467 10.970 1.00 95.94 108 ILE A C 1
ATOM 842 O O . ILE A 1 108 ? 1.680 4.266 11.452 1.00 95.94 108 ILE A O 1
ATOM 846 N N . PRO A 1 109 ? -0.557 4.122 11.630 1.00 94.69 109 PRO A N 1
ATOM 847 C CA . PRO A 1 109 ? -0.505 3.559 12.972 1.00 94.69 109 PRO A CA 1
ATOM 848 C C . PRO A 1 109 ? 0.126 2.162 12.957 1.00 94.69 109 PRO A C 1
ATOM 850 O O . PRO A 1 109 ? -0.136 1.353 12.068 1.00 94.69 109 PRO A O 1
ATOM 853 N N . GLY A 1 110 ? 0.888 1.835 14.003 1.00 94.19 110 GLY A N 1
ATOM 854 C CA . GLY A 1 110 ? 1.467 0.498 14.185 1.00 94.19 110 GLY A CA 1
ATOM 855 C C . GLY A 1 110 ? 0.432 -0.629 14.294 1.00 94.19 110 GLY A C 1
ATOM 856 O O . GLY A 1 110 ? 0.745 -1.786 14.044 1.00 94.19 110 GLY A O 1
ATOM 857 N N . SER A 1 111 ? -0.822 -0.303 14.617 1.00 93.62 111 SER A N 1
ATOM 858 C CA . SER A 1 111 ? -1.939 -1.251 14.646 1.00 93.62 111 SER A CA 1
ATOM 859 C C . SER A 1 111 ? -2.538 -1.562 13.271 1.00 93.62 111 SER A C 1
ATOM 861 O O . SER A 1 111 ? -3.392 -2.441 13.190 1.00 93.62 111 SER A O 1
ATOM 863 N N . PHE A 1 112 ? -2.119 -0.875 12.200 1.00 95.81 112 PHE A N 1
ATOM 864 C CA . PHE A 1 112 ? -2.595 -1.108 10.836 1.00 95.81 112 PHE A CA 1
ATOM 865 C C . PHE A 1 112 ? -1.516 -1.817 10.003 1.00 95.81 112 PHE A C 1
ATOM 867 O O . PHE A 1 112 ? -0.566 -1.178 9.537 1.00 95.81 112 PHE A O 1
ATOM 874 N N . PRO A 1 113 ? -1.629 -3.140 9.783 1.00 97.69 113 PRO A N 1
ATOM 875 C CA . PRO A 1 113 ? -0.749 -3.858 8.878 1.00 97.69 113 PRO A CA 1
ATOM 876 C C . PRO A 1 113 ? -0.812 -3.282 7.464 1.00 97.69 113 PRO A C 1
ATOM 878 O O . PRO A 1 113 ? -1.886 -3.179 6.866 1.00 97.69 113 PRO A O 1
ATOM 881 N N . TYR A 1 114 ? 0.356 -2.960 6.909 1.00 98.19 114 TYR A N 1
ATOM 882 C CA . TYR A 1 114 ? 0.482 -2.467 5.545 1.00 98.19 114 TYR A CA 1
ATOM 883 C C . TYR A 1 114 ? 1.683 -3.101 4.843 1.00 98.19 114 TYR A C 1
ATOM 885 O O . TYR A 1 114 ? 2.811 -2.967 5.319 1.00 98.19 114 TYR A O 1
ATOM 893 N N . LEU A 1 115 ? 1.424 -3.791 3.731 1.00 98.62 115 LEU A N 1
ATOM 894 C CA . LEU A 1 115 ? 2.443 -4.366 2.856 1.00 98.62 115 LEU A CA 1
ATOM 895 C C . LEU A 1 115 ? 2.654 -3.490 1.619 1.00 98.62 115 LEU A C 1
ATOM 897 O O . LEU A 1 115 ? 1.700 -3.189 0.907 1.00 98.62 115 LEU A O 1
ATOM 901 N N . LEU A 1 116 ? 3.898 -3.125 1.331 1.00 98.62 116 LEU A N 1
ATOM 902 C CA . LEU A 1 116 ? 4.325 -2.416 0.131 1.00 98.62 116 LEU A CA 1
ATOM 903 C C . LEU A 1 116 ? 5.006 -3.378 -0.850 1.00 98.62 116 LEU A C 1
ATOM 905 O O . LEU A 1 116 ? 5.760 -4.258 -0.449 1.00 98.62 116 LEU A O 1
ATOM 909 N N . MET A 1 117 ? 4.766 -3.191 -2.145 1.00 98.50 117 MET A N 1
ATOM 910 C CA . MET A 1 117 ? 5.391 -3.971 -3.217 1.00 98.50 117 MET A CA 1
ATOM 911 C C . MET A 1 117 ? 6.030 -3.042 -4.262 1.00 98.50 117 MET A C 1
ATOM 913 O O . MET A 1 117 ? 5.454 -2.847 -5.343 1.00 98.50 117 MET A O 1
ATOM 917 N N . PRO A 1 118 ? 7.152 -2.372 -3.930 1.00 98.25 118 PRO A N 1
ATOM 918 C CA . PRO A 1 118 ? 7.829 -1.444 -4.832 1.00 98.25 118 PRO A CA 1
ATOM 919 C C . PRO A 1 118 ? 8.504 -2.159 -6.006 1.00 98.25 118 PRO A C 1
ATOM 921 O O . PRO A 1 118 ? 9.011 -3.275 -5.895 1.00 98.25 118 PRO A O 1
ATOM 924 N N . ALA A 1 119 ? 8.532 -1.474 -7.142 1.00 98.12 119 ALA A N 1
ATOM 925 C CA . ALA A 1 119 ? 9.347 -1.824 -8.294 1.00 98.12 119 ALA A CA 1
ATOM 926 C C . ALA A 1 119 ? 10.819 -1.434 -8.067 1.00 98.12 119 ALA A C 1
ATOM 928 O O . ALA A 1 119 ? 11.129 -0.569 -7.241 1.00 98.12 119 ALA A O 1
ATOM 929 N N . GLY A 1 120 ? 11.737 -2.001 -8.851 1.00 96.81 120 GLY A N 1
ATOM 930 C CA . GLY A 1 120 ? 13.169 -1.714 -8.732 1.00 96.81 120 GLY A CA 1
ATOM 931 C C . GLY A 1 120 ? 13.525 -0.241 -8.920 1.00 96.81 120 GLY A C 1
ATOM 932 O O . GLY A 1 120 ? 14.432 0.266 -8.262 1.00 96.81 120 GLY A O 1
ATOM 933 N N . ASN A 1 121 ? 12.770 0.481 -9.752 1.00 96.56 121 ASN A N 1
ATOM 934 C CA . ASN A 1 121 ? 12.967 1.911 -9.998 1.00 96.56 121 ASN A CA 1
ATOM 935 C C . ASN A 1 121 ? 12.074 2.839 -9.148 1.00 96.56 121 ASN A C 1
ATOM 937 O O . ASN A 1 121 ? 12.023 4.036 -9.432 1.00 96.56 121 ASN A O 1
ATOM 941 N N . ASP A 1 122 ? 11.374 2.318 -8.134 1.00 96.38 122 ASP A N 1
ATOM 942 C CA . ASP A 1 122 ? 10.630 3.147 -7.175 1.00 96.38 122 ASP A CA 1
ATOM 943 C C . ASP A 1 122 ? 11.574 3.817 -6.156 1.00 96.38 122 ASP A C 1
ATOM 945 O O . ASP A 1 122 ? 12.782 3.560 -6.147 1.00 96.38 122 ASP A O 1
ATOM 949 N N . SER A 1 123 ? 11.039 4.691 -5.293 1.00 94.06 123 SER A N 1
ATOM 950 C CA . SER A 1 123 ? 11.822 5.387 -4.257 1.00 94.06 123 SER A CA 1
ATOM 951 C C . SER A 1 123 ? 12.563 4.403 -3.344 1.00 94.06 123 SER A C 1
ATOM 953 O O . SER A 1 123 ? 12.017 3.377 -2.939 1.00 94.06 123 SER A O 1
ATOM 955 N N . ASN A 1 124 ? 13.799 4.730 -2.964 1.00 93.38 124 ASN A N 1
ATOM 956 C CA . ASN A 1 124 ? 14.547 3.932 -1.988 1.00 93.38 124 ASN A CA 1
ATOM 957 C C . ASN A 1 124 ? 13.952 4.039 -0.577 1.00 93.38 124 ASN A C 1
ATOM 959 O O . ASN A 1 124 ? 14.167 3.156 0.246 1.00 93.38 124 ASN A O 1
ATOM 963 N N . ALA A 1 125 ? 13.148 5.073 -0.299 1.00 92.19 125 ALA A N 1
ATOM 964 C CA . ALA A 1 125 ? 12.522 5.250 1.007 1.00 92.19 125 ALA A CA 1
ATOM 965 C C . ALA A 1 125 ? 11.529 4.126 1.353 1.00 92.19 125 ALA A C 1
ATOM 967 O O . ALA A 1 125 ? 11.248 3.909 2.526 1.00 92.19 125 ALA A O 1
ATOM 968 N N . ILE A 1 126 ? 10.988 3.422 0.357 1.00 92.56 126 ILE A N 1
ATOM 969 C CA . ILE A 1 126 ? 9.959 2.374 0.497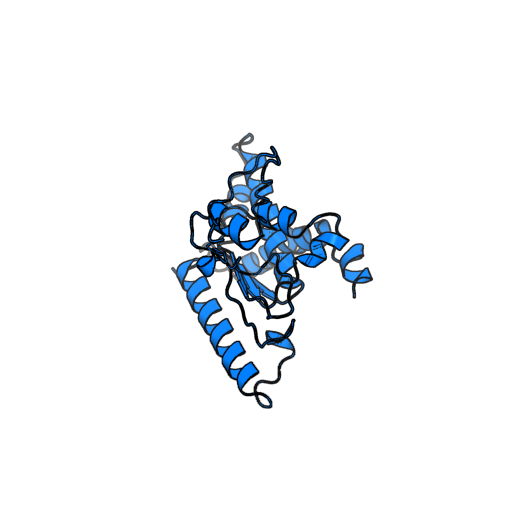 1.00 92.56 126 ILE A CA 1
ATOM 970 C C . ILE A 1 126 ? 10.502 0.961 0.222 1.00 92.56 126 ILE A C 1
ATOM 972 O O . ILE A 1 126 ? 9.735 -0.004 0.177 1.00 92.56 126 ILE A O 1
ATOM 976 N N . LYS A 1 127 ? 11.821 0.845 0.063 1.00 92.69 127 LYS A N 1
ATOM 977 C CA . LYS A 1 127 ? 12.568 -0.403 -0.117 1.00 92.69 127 LYS A CA 1
ATOM 978 C C . LYS A 1 127 ? 13.176 -0.855 1.208 1.00 92.69 127 LYS A C 1
ATOM 980 O O . LYS A 1 127 ? 13.343 -0.050 2.125 1.00 92.69 127 LYS A O 1
ATOM 985 N N . ILE A 1 128 ? 13.468 -2.142 1.337 1.00 90.00 128 ILE A N 1
ATOM 986 C CA . ILE A 1 128 ? 14.184 -2.669 2.496 1.00 90.00 128 ILE A CA 1
ATOM 987 C C . ILE A 1 128 ? 15.585 -2.058 2.478 1.00 90.00 128 ILE A C 1
ATOM 989 O O . ILE A 1 128 ? 16.279 -2.088 1.463 1.00 90.00 128 ILE A O 1
ATOM 993 N N . ALA A 1 129 ? 16.007 -1.487 3.606 1.00 80.25 129 ALA A N 1
ATOM 994 C CA . ALA A 1 129 ? 17.390 -1.054 3.730 1.00 80.25 129 ALA A CA 1
ATOM 995 C C . ALA A 1 129 ? 18.275 -2.305 3.706 1.00 80.25 129 ALA A C 1
ATOM 997 O O . ALA A 1 129 ? 18.199 -3.139 4.614 1.00 80.25 129 ALA A O 1
ATOM 998 N N . ILE A 1 130 ? 19.107 -2.447 2.675 1.00 71.31 130 ILE A N 1
ATOM 999 C CA . ILE A 1 130 ? 20.226 -3.378 2.744 1.00 71.31 130 ILE A CA 1
ATOM 1000 C C . ILE A 1 130 ? 21.203 -2.731 3.719 1.00 71.31 130 ILE A C 1
ATOM 1002 O O . ILE A 1 130 ? 21.929 -1.810 3.352 1.00 71.31 130 ILE A O 1
ATOM 1006 N N . ASN A 1 131 ? 21.194 -3.188 4.972 1.00 58.69 131 ASN A N 1
ATOM 1007 C CA . ASN A 1 131 ? 22.311 -2.947 5.872 1.00 58.69 131 ASN A CA 1
ATOM 1008 C C . ASN A 1 131 ? 23.489 -3.718 5.283 1.00 58.69 131 ASN A C 1
ATOM 1010 O O . ASN A 1 131 ? 23.722 -4.876 5.627 1.00 58.69 131 ASN A O 1
ATOM 1014 N N . ILE A 1 132 ? 24.193 -3.104 4.335 1.00 53.06 132 ILE A N 1
ATOM 1015 C CA . ILE A 1 132 ? 25.536 -3.542 4.008 1.00 53.06 132 ILE A CA 1
ATOM 1016 C C . ILE A 1 132 ? 26.335 -3.154 5.248 1.00 53.06 132 ILE A C 1
ATOM 1018 O O . ILE A 1 132 ? 26.771 -2.014 5.380 1.00 53.06 132 ILE A O 1
ATOM 1022 N N . TYR A 1 133 ? 26.453 -4.088 6.192 1.00 47.59 133 TYR A N 1
ATOM 1023 C CA . TYR A 1 133 ? 27.592 -4.093 7.093 1.00 47.59 133 TYR A CA 1
ATOM 1024 C C . TYR A 1 133 ? 28.800 -4.253 6.181 1.00 47.59 133 TYR A C 1
ATOM 1026 O O . TYR A 1 133 ? 29.164 -5.356 5.780 1.00 47.59 133 TYR A O 1
ATOM 1034 N N . VAL A 1 134 ? 29.340 -3.126 5.729 1.00 46.22 134 VAL A N 1
ATOM 1035 C CA . VAL A 1 134 ? 30.712 -3.110 5.269 1.00 46.22 134 VAL A CA 1
ATOM 1036 C C . VAL A 1 134 ? 31.476 -3.267 6.570 1.00 46.22 134 VAL A C 1
ATOM 1038 O O . VAL A 1 134 ? 31.508 -2.332 7.369 1.00 46.22 134 VAL A O 1
ATOM 1041 N N . ASP A 1 135 ? 31.993 -4.466 6.829 1.00 41.75 135 ASP A N 1
ATOM 1042 C CA . ASP A 1 135 ? 33.106 -4.618 7.755 1.00 41.75 135 ASP A CA 1
ATOM 1043 C C . ASP A 1 135 ? 34.222 -3.760 7.162 1.00 41.75 135 ASP A C 1
ATOM 1045 O O . ASP A 1 135 ? 34.969 -4.178 6.275 1.00 41.75 135 ASP A O 1
ATOM 1049 N N . VAL A 1 136 ? 34.241 -2.482 7.540 1.00 50.97 136 VAL A N 1
ATOM 1050 C CA . VAL A 1 136 ? 35.394 -1.637 7.304 1.00 50.97 136 VAL A CA 1
ATOM 1051 C C . VAL A 1 136 ? 36.431 -2.245 8.219 1.00 50.97 136 VAL A C 1
ATOM 1053 O O . VAL A 1 136 ? 36.362 -2.081 9.433 1.00 50.97 136 VAL A O 1
ATOM 1056 N N . ASP A 1 137 ? 37.316 -3.039 7.629 1.00 48.53 137 ASP A N 1
ATOM 1057 C CA . ASP A 1 137 ? 38.528 -3.511 8.270 1.00 48.53 137 ASP A CA 1
ATOM 1058 C C . ASP A 1 137 ? 39.263 -2.239 8.705 1.00 48.53 137 ASP A C 1
ATOM 1060 O O . ASP A 1 137 ? 39.873 -1.535 7.890 1.00 48.53 137 ASP A O 1
ATOM 1064 N N . VAL A 1 138 ? 39.056 -1.838 9.962 1.00 54.53 138 VAL A N 1
ATOM 1065 C CA . VAL A 1 138 ? 39.683 -0.656 10.540 1.00 54.53 138 VAL A CA 1
ATOM 1066 C C . VAL A 1 138 ? 41.126 -1.068 10.750 1.00 54.53 138 VAL A C 1
ATOM 1068 O O . VAL A 1 138 ? 41.506 -1.538 11.818 1.00 54.53 138 VAL A O 1
ATOM 1071 N N . GLY A 1 139 ? 41.913 -0.973 9.678 1.00 48.94 139 GLY A N 1
ATOM 1072 C CA . GLY A 1 139 ? 43.351 -1.134 9.752 1.00 48.94 139 GLY A CA 1
ATOM 1073 C C . GLY A 1 139 ? 43.848 -0.257 10.891 1.00 48.94 139 GLY A C 1
ATOM 1074 O O . GLY A 1 139 ? 43.493 0.922 10.954 1.00 48.94 139 GLY A O 1
ATOM 1075 N N . GLU A 1 140 ? 44.596 -0.863 11.810 1.00 48.91 140 GLU A N 1
ATOM 1076 C CA . GLU A 1 140 ? 45.185 -0.225 12.983 1.00 48.91 140 GLU A CA 1
ATOM 1077 C C . GLU A 1 140 ? 46.098 0.929 12.537 1.00 48.91 140 GLU A C 1
ATOM 1079 O O . GLU A 1 140 ? 47.300 0.782 12.331 1.00 48.91 140 GLU A O 1
ATOM 1084 N N . GLY A 1 141 ? 45.492 2.089 12.304 1.00 48.09 141 GLY A N 1
ATOM 1085 C CA . GLY A 1 141 ? 46.155 3.338 11.989 1.00 48.09 141 GLY A CA 1
ATOM 1086 C C . GLY A 1 141 ? 46.209 4.184 13.246 1.00 48.09 141 GLY A C 1
ATOM 1087 O O . GLY A 1 141 ? 45.258 4.894 13.569 1.00 48.09 141 GLY A O 1
ATOM 1088 N N . GLU A 1 142 ? 47.328 4.117 13.960 1.00 55.31 142 GLU A N 1
ATOM 1089 C CA . GLU A 1 142 ? 47.663 5.074 15.010 1.00 55.31 142 GLU A CA 1
ATOM 1090 C C . GLU A 1 142 ? 47.771 6.483 14.397 1.00 55.31 142 GLU A C 1
ATOM 1092 O O . GLU A 1 142 ? 48.746 6.819 13.727 1.00 55.31 142 GLU A O 1
ATOM 1097 N N . GLY A 1 143 ? 46.758 7.329 14.593 1.00 50.53 143 GLY A N 1
ATOM 1098 C CA . GLY A 1 143 ? 46.805 8.709 14.110 1.00 50.53 143 GLY A CA 1
ATOM 1099 C C . GLY A 1 143 ? 45.544 9.499 14.430 1.00 50.53 143 GLY A C 1
ATOM 1100 O O . GLY A 1 143 ? 44.506 9.308 13.810 1.00 50.53 143 GLY A O 1
ATOM 1101 N N . GLY A 1 144 ? 45.640 10.386 15.419 1.00 52.75 144 GLY A N 1
ATOM 1102 C CA . GLY A 1 144 ? 44.517 11.122 15.987 1.00 52.75 144 GLY A CA 1
ATOM 1103 C C . GLY A 1 144 ? 43.760 12.062 15.042 1.00 52.75 144 GLY A C 1
ATOM 1104 O O . GLY A 1 144 ? 44.274 12.566 14.048 1.00 52.75 144 GLY A O 1
ATOM 1105 N N . GLY A 1 145 ? 42.528 12.361 15.449 1.00 45.66 145 GLY A N 1
ATOM 1106 C CA . GLY A 1 145 ? 41.675 13.378 14.844 1.00 45.66 145 GLY A CA 1
ATOM 1107 C C . GLY A 1 145 ? 40.216 13.121 15.188 1.00 45.66 145 GLY A C 1
ATOM 1108 O O . GLY A 1 145 ? 39.562 12.317 14.538 1.00 45.66 145 GLY A O 1
ATOM 1109 N N . GLY A 1 146 ? 39.708 13.789 16.228 1.00 51.62 146 GLY A N 1
ATOM 1110 C CA . GLY A 1 146 ? 38.305 13.723 16.633 1.00 51.62 146 GLY A CA 1
ATOM 1111 C C . GLY A 1 146 ? 37.372 14.228 15.532 1.00 51.62 146 GLY A C 1
ATOM 1112 O O . GLY A 1 146 ? 37.096 15.420 15.441 1.00 51.62 146 GLY A O 1
ATOM 1113 N N . GLY A 1 147 ? 36.877 13.308 14.713 1.00 44.25 147 GLY A N 1
ATOM 1114 C CA . GLY A 1 147 ? 35.729 13.489 13.841 1.00 44.25 147 GLY A CA 1
ATOM 1115 C C . GLY A 1 147 ? 34.650 12.530 14.310 1.00 44.25 147 GLY A C 1
ATOM 1116 O O . GLY A 1 147 ? 34.751 11.335 14.064 1.00 44.25 147 GLY A O 1
ATOM 1117 N N . GLY A 1 148 ? 33.653 13.035 15.038 1.00 44.31 148 GLY A N 1
ATOM 1118 C CA . GLY A 1 148 ? 32.504 12.226 15.429 1.00 44.31 148 GLY A CA 1
ATOM 1119 C C . GLY A 1 148 ? 31.821 11.673 14.183 1.00 44.31 148 GLY A C 1
ATOM 1120 O O . GLY A 1 148 ? 31.304 12.445 13.372 1.00 44.31 148 GLY A O 1
ATOM 1121 N N . GLU A 1 149 ? 31.829 10.350 14.039 1.00 43.62 149 GLU A N 1
ATOM 1122 C CA . GLU A 1 149 ? 30.994 9.640 13.081 1.00 43.62 149 GLU A CA 1
ATOM 1123 C C . GLU A 1 149 ? 29.539 10.026 13.340 1.00 43.62 149 GLU A C 1
ATOM 1125 O O . GLU A 1 149 ? 28.919 9.645 14.334 1.00 43.62 149 GLU A O 1
ATOM 1130 N N . LYS A 1 150 ? 28.971 10.829 12.439 1.00 44.69 150 LYS A N 1
ATOM 1131 C CA . LYS A 1 150 ? 27.523 10.886 12.298 1.00 44.69 150 LYS A CA 1
ATOM 1132 C C . LYS A 1 150 ? 27.119 9.614 11.577 1.00 44.69 150 LYS A C 1
ATOM 1134 O O . LYS A 1 150 ? 27.012 9.602 10.356 1.00 44.69 150 LYS A O 1
ATOM 1139 N N . GLU A 1 151 ? 26.885 8.565 12.353 1.00 42.81 151 GLU A N 1
ATOM 1140 C CA . GLU A 1 151 ? 26.083 7.424 11.936 1.00 42.81 151 GLU A CA 1
ATOM 1141 C C . GLU A 1 151 ? 24.661 7.949 11.662 1.00 42.81 151 GLU A C 1
ATOM 1143 O O . GLU A 1 151 ? 23.771 7.955 12.517 1.00 42.81 151 GLU A O 1
ATOM 1148 N N . THR A 1 152 ? 24.447 8.520 10.475 1.00 45.88 152 THR A N 1
ATOM 1149 C CA . THR A 1 152 ? 23.104 8.800 9.981 1.00 45.88 152 THR A CA 1
ATOM 1150 C C . THR A 1 152 ? 22.522 7.453 9.602 1.00 45.88 152 THR A C 1
ATOM 1152 O O . THR A 1 152 ? 22.619 7.025 8.458 1.00 45.88 152 THR A O 1
ATOM 1155 N N . ASN A 1 153 ? 21.964 6.751 10.590 1.00 56.12 153 ASN A N 1
ATOM 1156 C CA . ASN A 1 153 ? 21.027 5.668 10.337 1.00 56.12 153 ASN A CA 1
ATOM 1157 C C . ASN A 1 153 ? 19.942 6.250 9.424 1.00 56.12 153 ASN A C 1
ATOM 1159 O O . ASN A 1 153 ? 19.070 6.982 9.898 1.00 56.12 153 ASN A O 1
ATOM 1163 N N . ASP A 1 154 ? 20.058 6.013 8.117 1.00 62.66 154 ASP A N 1
ATOM 1164 C CA . ASP A 1 154 ? 19.124 6.483 7.099 1.00 62.66 154 ASP A CA 1
ATOM 1165 C C . ASP A 1 154 ? 17.799 5.758 7.317 1.00 62.66 154 ASP A C 1
ATOM 1167 O O . ASP A 1 154 ? 17.505 4.720 6.724 1.00 62.66 154 ASP A O 1
ATOM 1171 N N . VAL A 1 155 ? 17.008 6.290 8.250 1.00 79.81 155 VAL A N 1
ATOM 1172 C CA . VAL A 1 155 ? 15.718 5.727 8.609 1.00 79.81 155 VAL A CA 1
ATOM 1173 C C . VAL A 1 155 ? 14.793 5.862 7.407 1.00 79.81 155 VAL A C 1
ATOM 1175 O O . VAL A 1 155 ? 14.382 6.970 7.053 1.00 79.81 155 VAL A O 1
ATOM 1178 N N . ASN A 1 156 ? 14.425 4.734 6.806 1.00 92.06 156 ASN A N 1
ATOM 1179 C CA . ASN A 1 156 ? 13.492 4.700 5.686 1.00 92.06 156 ASN A CA 1
ATOM 1180 C C . ASN A 1 156 ? 12.050 4.370 6.133 1.00 92.06 156 ASN A C 1
ATOM 1182 O O . ASN A 1 156 ? 11.786 4.051 7.297 1.00 92.06 156 ASN A O 1
ATOM 1186 N N . CYS A 1 157 ? 11.078 4.467 5.219 1.00 95.88 157 CYS A N 1
ATOM 1187 C CA . CYS A 1 157 ? 9.664 4.209 5.517 1.00 95.88 157 CYS A CA 1
ATOM 1188 C C . CYS A 1 157 ? 9.441 2.782 6.025 1.00 95.88 157 CYS A C 1
ATOM 1190 O O . CYS A 1 157 ? 8.629 2.573 6.926 1.00 95.88 157 CYS A O 1
ATOM 1192 N N . VAL A 1 158 ? 10.154 1.806 5.455 1.00 96.38 158 VAL A N 1
ATOM 1193 C CA . VAL A 1 158 ? 10.009 0.386 5.798 1.00 96.38 158 VAL A CA 1
ATOM 1194 C C . VAL A 1 158 ? 10.438 0.141 7.240 1.00 96.38 158 VAL A C 1
ATOM 1196 O O . VAL A 1 158 ? 9.686 -0.468 7.996 1.00 96.38 158 VAL A O 1
ATOM 1199 N N . GLN A 1 159 ? 11.578 0.689 7.662 1.00 95.69 159 GLN A N 1
ATOM 1200 C CA . GLN A 1 159 ? 12.049 0.609 9.047 1.00 95.69 159 GLN A CA 1
ATOM 1201 C C . GLN A 1 159 ? 11.082 1.279 10.029 1.00 95.69 159 GLN A C 1
ATOM 1203 O O . GLN A 1 159 ? 10.806 0.721 11.091 1.00 95.69 159 GLN A O 1
ATOM 1208 N N . ILE A 1 160 ? 10.531 2.447 9.676 1.00 96.06 160 ILE A N 1
ATOM 1209 C CA . ILE A 1 160 ? 9.553 3.162 10.515 1.00 96.06 160 ILE A CA 1
ATOM 1210 C C . ILE A 1 160 ? 8.312 2.305 10.743 1.00 96.06 160 ILE A C 1
ATOM 1212 O O . ILE A 1 160 ? 7.914 2.091 11.887 1.00 96.06 160 ILE A O 1
ATOM 1216 N N . MET A 1 161 ? 7.718 1.796 9.664 1.00 97.06 161 MET A N 1
ATOM 1217 C CA . MET A 1 161 ? 6.496 0.997 9.747 1.00 97.06 161 MET A CA 1
ATOM 1218 C C . MET A 1 161 ? 6.746 -0.358 10.420 1.00 97.06 161 MET A C 1
ATOM 1220 O O . MET A 1 161 ? 5.916 -0.808 11.207 1.00 97.06 161 MET A O 1
ATOM 1224 N N . ALA A 1 162 ? 7.895 -0.991 10.164 1.00 96.88 162 ALA A N 1
ATOM 1225 C CA . ALA A 1 162 ? 8.286 -2.251 10.796 1.00 96.88 162 ALA A CA 1
ATOM 1226 C C . ALA A 1 162 ? 8.443 -2.080 12.310 1.00 96.88 162 ALA A C 1
ATOM 1228 O O . ALA A 1 162 ? 7.855 -2.836 13.084 1.00 96.88 162 ALA A O 1
ATOM 1229 N N . LYS A 1 163 ? 9.148 -1.021 12.735 1.00 96.50 163 LYS A N 1
ATOM 1230 C CA . LYS A 1 163 ? 9.309 -0.662 14.148 1.00 96.50 163 LYS A CA 1
ATOM 1231 C C . LYS A 1 163 ? 7.969 -0.353 14.812 1.00 96.50 163 LYS A C 1
ATOM 1233 O O . LYS A 1 163 ? 7.717 -0.851 15.902 1.00 96.50 163 LYS A O 1
ATOM 1238 N N . ALA A 1 164 ? 7.101 0.425 14.162 1.00 96.19 164 ALA A N 1
ATOM 1239 C CA . ALA A 1 164 ? 5.779 0.760 14.698 1.00 96.19 164 ALA A CA 1
ATOM 1240 C C . ALA A 1 164 ? 4.897 -0.483 14.915 1.00 96.19 164 ALA A C 1
ATOM 1242 O O . ALA A 1 164 ? 4.108 -0.521 15.855 1.00 96.19 164 ALA A O 1
ATOM 1243 N N . ARG A 1 165 ? 5.047 -1.498 14.059 1.00 96.31 165 ARG A N 1
ATOM 1244 C CA . ARG A 1 165 ? 4.312 -2.770 14.114 1.00 96.31 165 ARG A CA 1
ATOM 1245 C C . ARG A 1 165 ? 5.003 -3.853 14.954 1.00 96.31 165 ARG A C 1
ATOM 1247 O O . ARG A 1 165 ? 4.403 -4.900 15.169 1.00 96.31 165 ARG A O 1
ATOM 1254 N N . ASN A 1 166 ? 6.243 -3.629 15.393 1.00 97.19 166 ASN A N 1
ATOM 1255 C CA . ASN A 1 166 ? 7.110 -4.643 16.001 1.00 97.19 166 ASN A CA 1
ATOM 1256 C C . ASN A 1 166 ? 7.237 -5.924 15.142 1.00 97.19 166 ASN A C 1
ATOM 1258 O O . ASN A 1 166 ? 7.049 -7.040 15.625 1.00 97.19 166 ASN A O 1
ATOM 1262 N N . VAL A 1 167 ? 7.520 -5.757 13.845 1.00 96.81 167 VAL A N 1
ATOM 1263 C CA . VAL A 1 167 ? 7.720 -6.850 12.870 1.00 96.81 167 VAL A CA 1
ATOM 1264 C C . VAL A 1 167 ? 9.008 -6.643 12.068 1.00 96.81 167 VAL A C 1
ATOM 1266 O O . VAL A 1 167 ? 9.646 -5.595 12.159 1.00 96.81 167 VAL A O 1
ATOM 1269 N N . SER A 1 168 ? 9.400 -7.633 11.262 1.00 96.56 168 SER A N 1
ATOM 1270 C CA . SER A 1 168 ? 10.534 -7.499 10.341 1.00 96.56 168 SER A CA 1
ATOM 1271 C C . SER A 1 168 ? 10.215 -6.563 9.165 1.00 96.56 168 SER A C 1
ATOM 1273 O O . SER A 1 168 ? 9.056 -6.343 8.814 1.00 96.56 168 SER A O 1
ATOM 1275 N N . GLN A 1 169 ? 11.247 -6.028 8.504 1.00 95.62 169 GLN A N 1
ATOM 1276 C CA . GLN A 1 169 ? 11.065 -5.189 7.309 1.00 95.62 169 GLN A CA 1
ATOM 1277 C C . GLN A 1 169 ? 10.400 -5.955 6.147 1.00 95.62 169 GLN A C 1
ATOM 1279 O O . GLN A 1 169 ? 9.638 -5.371 5.380 1.00 95.62 169 GLN A O 1
ATOM 1284 N N . GLN A 1 170 ? 10.621 -7.269 6.056 1.00 96.62 170 GLN A N 1
ATOM 1285 C CA . GLN A 1 170 ? 10.029 -8.156 5.046 1.00 96.62 170 GLN A CA 1
ATOM 1286 C C . GLN A 1 170 ? 8.511 -8.334 5.225 1.00 96.62 170 GLN A C 1
ATOM 1288 O O . GLN A 1 170 ? 7.806 -8.634 4.269 1.00 96.62 170 GLN A O 1
ATOM 1293 N N . GLU A 1 171 ? 7.985 -8.104 6.432 1.00 97.06 171 GLU A N 1
ATOM 1294 C CA . GLU A 1 171 ? 6.538 -8.081 6.711 1.00 97.06 171 GLU A CA 1
ATOM 1295 C C . GLU A 1 171 ? 5.876 -6.738 6.328 1.00 97.06 171 GLU A C 1
ATOM 1297 O O . GLU A 1 171 ? 4.660 -6.553 6.488 1.00 97.06 171 GLU A O 1
ATOM 1302 N N . VAL A 1 172 ? 6.677 -5.775 5.862 1.00 97.69 172 VAL A N 1
ATOM 1303 C CA . VAL A 1 172 ? 6.257 -4.424 5.471 1.00 97.69 172 VAL A CA 1
ATOM 1304 C C . VAL A 1 172 ? 6.513 -4.157 3.996 1.00 97.69 172 VAL A C 1
ATOM 1306 O O . VAL A 1 172 ? 5.700 -3.478 3.379 1.00 97.69 172 VAL A O 1
ATOM 1309 N N . SER A 1 173 ? 7.610 -4.647 3.415 1.00 97.81 173 SER A N 1
ATOM 1310 C CA . SER A 1 173 ? 7.943 -4.398 2.010 1.00 97.81 173 SER A CA 1
ATOM 1311 C C . SER A 1 173 ? 8.500 -5.640 1.319 1.00 97.81 173 SER A C 1
ATOM 1313 O O . SER A 1 173 ? 9.273 -6.391 1.910 1.00 97.81 173 SER A O 1
ATOM 1315 N N . MET A 1 174 ? 8.113 -5.842 0.060 1.00 97.75 174 MET A N 1
ATOM 1316 C CA . MET A 1 174 ? 8.616 -6.891 -0.825 1.00 97.75 174 MET A CA 1
ATOM 1317 C C . MET A 1 174 ? 8.936 -6.299 -2.197 1.00 97.75 174 MET A C 1
ATOM 1319 O O . MET A 1 174 ? 8.042 -5.907 -2.944 1.00 97.75 174 MET A O 1
ATOM 1323 N N . GLU A 1 175 ? 10.216 -6.237 -2.539 1.00 97.25 175 GLU A N 1
ATOM 1324 C CA . GLU A 1 175 ? 10.674 -5.565 -3.754 1.00 97.25 175 GLU A CA 1
ATOM 1325 C C . GLU A 1 175 ? 10.602 -6.453 -4.997 1.00 97.25 175 GLU A C 1
ATOM 1327 O O . GLU A 1 175 ? 10.850 -7.657 -4.945 1.00 97.25 175 GLU A O 1
ATOM 1332 N N . PHE A 1 176 ? 10.338 -5.818 -6.139 1.00 97.69 176 PHE A N 1
ATOM 1333 C CA . PHE A 1 176 ? 10.374 -6.426 -7.466 1.00 97.69 176 PHE A CA 1
ATOM 1334 C C . PHE A 1 176 ? 11.459 -5.732 -8.308 1.00 97.69 176 PHE A C 1
ATOM 1336 O O . PHE A 1 176 ? 11.150 -4.829 -9.092 1.00 97.69 176 PHE A O 1
ATOM 1343 N N . PRO A 1 177 ? 12.745 -6.101 -8.135 1.00 97.19 177 PRO A N 1
ATOM 1344 C CA . PRO A 1 177 ? 13.889 -5.310 -8.604 1.00 97.19 177 PRO A CA 1
ATOM 1345 C C . PRO A 1 177 ? 14.001 -5.196 -10.129 1.00 97.19 177 PRO A C 1
ATOM 1347 O O . PRO A 1 177 ? 14.528 -4.208 -10.632 1.00 97.19 177 PRO A O 1
ATOM 1350 N N . THR A 1 178 ? 13.488 -6.171 -10.879 1.00 97.44 178 THR A N 1
ATOM 1351 C CA . THR A 1 178 ? 13.484 -6.150 -12.353 1.00 97.44 178 THR A CA 1
ATOM 1352 C C . THR A 1 178 ? 12.289 -5.394 -12.934 1.00 97.44 178 THR A C 1
ATOM 1354 O O . THR A 1 178 ? 12.265 -5.086 -14.125 1.00 97.44 178 THR A O 1
ATOM 1357 N N . MET A 1 179 ? 11.291 -5.068 -12.108 1.00 98.25 179 MET A N 1
ATOM 1358 C CA . MET A 1 179 ? 10.068 -4.412 -12.552 1.00 98.25 179 MET A CA 1
ATOM 1359 C C . MET A 1 179 ? 10.222 -2.891 -12.598 1.00 98.25 179 MET A C 1
ATOM 1361 O O . MET A 1 179 ? 11.001 -2.288 -11.857 1.00 98.25 179 MET A O 1
ATOM 1365 N N . LYS A 1 180 ? 9.410 -2.252 -13.447 1.00 97.62 180 LYS A N 1
ATOM 1366 C CA . LYS A 1 180 ? 9.257 -0.791 -13.505 1.00 97.62 180 LYS A CA 1
ATOM 1367 C C . LYS A 1 180 ? 7.986 -0.345 -12.792 1.00 97.62 180 LYS A C 1
ATOM 1369 O O . LYS A 1 180 ? 7.001 -1.073 -12.778 1.00 97.62 180 LYS A O 1
ATOM 1374 N N . HIS A 1 181 ? 7.955 0.877 -12.268 1.00 97.50 181 HIS A N 1
ATOM 1375 C CA . HIS A 1 181 ? 6.762 1.459 -11.652 1.00 97.50 181 HIS A CA 1
ATOM 1376 C C . HIS A 1 181 ? 5.498 1.204 -12.490 1.00 97.50 181 HIS A C 1
ATOM 1378 O O . HIS A 1 181 ? 5.496 1.408 -13.707 1.00 97.50 181 HIS A O 1
ATOM 1384 N N . GLY A 1 182 ? 4.397 0.794 -11.858 1.00 97.12 182 GLY A N 1
ATOM 1385 C CA . GLY A 1 182 ? 3.133 0.481 -12.537 1.00 97.12 182 GLY A CA 1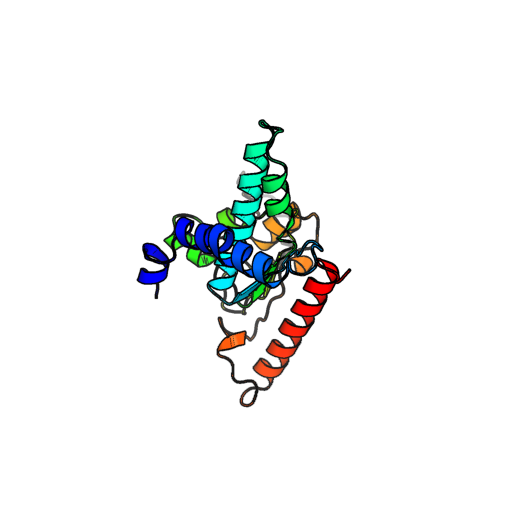
ATOM 1386 C C . GLY A 1 182 ? 3.104 -0.845 -13.305 1.00 97.12 182 GLY A C 1
ATOM 1387 O O . GLY A 1 182 ? 2.174 -1.055 -14.080 1.00 97.12 182 GLY A O 1
ATOM 1388 N N . TRP A 1 183 ? 4.086 -1.726 -13.102 1.00 98.00 183 TRP A N 1
ATOM 1389 C CA . TRP A 1 183 ? 4.159 -3.056 -13.715 1.00 98.00 183 TRP A CA 1
ATOM 1390 C C . TRP A 1 183 ? 2.916 -3.932 -13.470 1.00 98.00 183 TRP A C 1
ATOM 1392 O O . TRP A 1 183 ? 2.546 -4.704 -14.348 1.00 98.00 183 TRP A O 1
ATOM 1402 N N . MET A 1 184 ? 2.215 -3.772 -12.339 1.00 97.38 184 MET A N 1
ATOM 1403 C CA . MET A 1 184 ? 0.989 -4.541 -12.062 1.00 97.38 184 MET A CA 1
ATOM 1404 C C . MET A 1 184 ? -0.170 -4.216 -13.005 1.00 97.38 184 MET A C 1
ATOM 1406 O O . MET A 1 184 ? -0.957 -5.095 -13.319 1.00 97.38 184 MET A O 1
ATOM 1410 N N . THR A 1 185 ? -0.318 -2.954 -13.416 1.00 96.06 185 THR A N 1
ATOM 1411 C CA . THR A 1 185 ? -1.489 -2.505 -14.195 1.00 96.06 185 THR A CA 1
ATOM 1412 C C . THR A 1 185 ? -1.170 -2.226 -15.656 1.00 96.06 185 THR A C 1
ATOM 1414 O O . THR A 1 185 ? -2.073 -2.232 -16.487 1.00 96.06 185 THR A O 1
ATOM 1417 N N . ARG A 1 186 ? 0.099 -1.948 -15.974 1.00 96.31 186 ARG A N 1
ATOM 1418 C CA . ARG A 1 186 ? 0.554 -1.608 -17.331 1.00 96.31 186 ARG A CA 1
ATOM 1419 C C . ARG A 1 186 ? 1.380 -2.705 -17.990 1.00 96.31 186 ARG A C 1
ATOM 1421 O O . ARG A 1 186 ? 1.621 -2.614 -19.188 1.00 96.31 186 ARG A O 1
ATOM 1428 N N . GLY A 1 187 ? 1.865 -3.671 -17.215 1.00 95.44 187 GLY A N 1
ATOM 1429 C CA . GLY A 1 187 ? 2.614 -4.798 -17.751 1.00 95.44 187 GLY A CA 1
ATOM 1430 C C . GLY A 1 187 ? 1.696 -5.763 -18.492 1.00 95.44 187 GLY A C 1
ATOM 1431 O O . GLY A 1 187 ? 0.600 -6.042 -18.008 1.00 95.44 187 GLY A O 1
ATOM 1432 N N . ASP A 1 188 ? 2.152 -6.261 -19.641 1.00 97.50 188 ASP A N 1
ATOM 1433 C CA . ASP A 1 188 ? 1.445 -7.273 -20.426 1.00 97.50 188 ASP A CA 1
ATOM 1434 C C . ASP A 1 188 ? 1.969 -8.677 -20.070 1.00 97.50 188 ASP A C 1
ATOM 1436 O O . ASP A 1 188 ? 3.062 -9.047 -20.510 1.00 97.50 188 ASP A O 1
ATOM 1440 N N . PRO A 1 189 ? 1.217 -9.471 -19.285 1.00 97.12 189 PRO A N 1
ATOM 1441 C CA . PRO A 1 189 ? 1.652 -10.802 -18.875 1.00 97.12 189 PRO A CA 1
ATOM 1442 C C . PRO A 1 189 ? 1.612 -11.841 -20.006 1.00 97.12 189 PRO A C 1
ATOM 1444 O O . PRO A 1 189 ? 2.068 -12.960 -19.800 1.00 97.12 189 PRO A O 1
ATOM 1447 N N . LEU A 1 190 ? 1.040 -11.526 -21.173 1.00 97.81 190 LEU A N 1
ATOM 1448 C CA . LEU A 1 190 ? 1.056 -12.427 -22.331 1.00 97.81 190 LEU A CA 1
ATOM 1449 C C . LEU A 1 190 ? 2.292 -12.206 -23.205 1.00 97.81 190 LEU A C 1
ATOM 1451 O O . LEU A 1 190 ? 2.708 -13.119 -23.916 1.00 97.81 190 LEU A O 1
ATOM 1455 N N . ALA A 1 191 ? 2.865 -11.003 -23.154 1.00 98.00 191 ALA A N 1
ATOM 1456 C CA . ALA A 1 191 ? 4.040 -10.627 -23.932 1.00 98.00 191 ALA A CA 1
ATOM 1457 C C . ALA A 1 191 ? 5.360 -10.767 -23.155 1.00 98.00 191 ALA A C 1
ATOM 1459 O O . ALA A 1 191 ? 6.410 -10.908 -23.779 1.00 98.00 191 ALA A O 1
ATOM 1460 N N . ASP A 1 192 ? 5.325 -10.718 -21.820 1.00 97.94 192 ASP A N 1
ATOM 1461 C CA . ASP A 1 192 ? 6.514 -10.715 -20.962 1.00 97.94 192 ASP A CA 1
ATOM 1462 C C . ASP A 1 192 ? 6.352 -11.701 -19.789 1.00 97.94 192 ASP A C 1
ATOM 1464 O O . ASP A 1 192 ? 5.527 -11.517 -18.886 1.00 97.94 192 ASP A O 1
ATOM 1468 N N . GLU A 1 193 ? 7.156 -12.769 -19.808 1.00 98.19 193 GLU A N 1
ATOM 1469 C CA . GLU A 1 193 ? 7.115 -13.838 -18.806 1.00 98.19 193 GLU A CA 1
ATOM 1470 C C . GLU A 1 193 ? 7.564 -13.360 -17.413 1.00 98.19 193 GLU A C 1
ATOM 1472 O O . GLU A 1 193 ? 7.053 -13.846 -16.400 1.00 98.19 193 GLU A O 1
ATOM 1477 N N . ASP A 1 194 ? 8.473 -12.385 -17.331 1.00 98.00 194 ASP A N 1
ATOM 1478 C CA . ASP A 1 194 ? 8.928 -11.839 -16.051 1.00 98.00 194 ASP A CA 1
ATOM 1479 C C . ASP A 1 194 ? 7.831 -10.983 -15.412 1.00 98.00 194 ASP A C 1
ATOM 1481 O O . ASP A 1 194 ? 7.586 -11.091 -14.206 1.00 98.00 194 ASP A O 1
ATOM 1485 N N . ILE A 1 195 ? 7.105 -10.197 -16.217 1.00 98.38 195 ILE A N 1
ATOM 1486 C CA . ILE A 1 195 ? 5.900 -9.484 -15.764 1.00 98.38 195 ILE A CA 1
ATOM 1487 C C . ILE A 1 195 ? 4.842 -10.479 -15.290 1.00 98.38 195 ILE A C 1
ATOM 1489 O O . ILE A 1 195 ? 4.269 -10.287 -14.215 1.00 98.38 195 ILE A O 1
ATOM 1493 N N . HIS A 1 196 ? 4.599 -11.554 -16.044 1.00 98.31 196 HIS A N 1
ATOM 1494 C CA . HIS A 1 196 ? 3.635 -12.586 -15.664 1.00 98.31 196 HIS A CA 1
ATOM 1495 C C . HIS A 1 196 ? 3.966 -13.210 -14.301 1.00 98.31 196 HIS A C 1
ATOM 1497 O O . HIS A 1 196 ? 3.125 -13.225 -13.396 1.00 98.31 196 HIS A O 1
ATOM 1503 N N . LYS A 1 197 ? 5.213 -13.665 -14.122 1.00 98.44 197 LYS A N 1
ATOM 1504 C CA . LYS A 1 197 ? 5.701 -14.251 -12.864 1.00 98.44 197 LYS A CA 1
ATOM 1505 C C . LYS A 1 197 ? 5.597 -13.268 -11.704 1.00 98.44 197 LYS A C 1
ATOM 1507 O O . LYS A 1 197 ? 5.114 -13.633 -10.631 1.00 98.44 197 LYS A O 1
ATOM 1512 N N . ALA A 1 198 ? 6.011 -12.019 -11.917 1.00 98.38 198 ALA A N 1
ATOM 1513 C CA . ALA A 1 198 ? 5.927 -10.983 -10.901 1.00 98.38 198 ALA A CA 1
ATOM 1514 C C . ALA A 1 198 ? 4.468 -10.722 -10.491 1.00 98.38 198 ALA A C 1
ATOM 1516 O O . ALA A 1 198 ? 4.180 -10.608 -9.298 1.00 98.38 198 ALA A O 1
ATOM 1517 N N . GLN A 1 199 ? 3.538 -10.652 -11.455 1.00 98.56 199 GLN A N 1
ATOM 1518 C CA . GLN A 1 199 ? 2.134 -10.317 -11.187 1.00 98.56 199 GLN A CA 1
ATOM 1519 C C . GLN A 1 199 ? 1.455 -11.431 -10.395 1.00 98.56 199 GLN A C 1
ATOM 1521 O O . GLN A 1 199 ? 0.762 -11.150 -9.415 1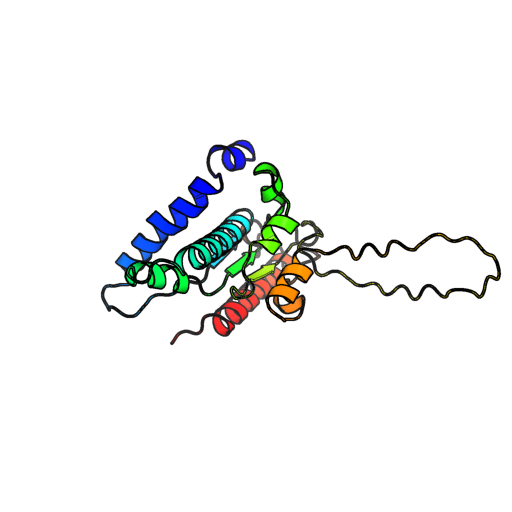.00 98.56 199 GLN A O 1
ATOM 1526 N N . ILE A 1 200 ? 1.713 -12.692 -10.757 1.00 98.50 200 ILE A N 1
ATOM 1527 C CA . ILE A 1 200 ? 1.248 -13.853 -9.992 1.00 98.50 200 ILE A CA 1
ATOM 1528 C C . ILE A 1 200 ? 1.776 -13.794 -8.559 1.00 98.50 200 ILE A C 1
ATOM 1530 O O . ILE A 1 200 ? 0.988 -13.893 -7.618 1.00 98.50 200 ILE A O 1
ATOM 1534 N N . LEU A 1 201 ? 3.083 -13.586 -8.381 1.00 98.44 201 LEU A N 1
ATOM 1535 C CA . LEU A 1 201 ? 3.701 -13.564 -7.057 1.00 98.44 201 LEU A CA 1
ATOM 1536 C C . LEU A 1 201 ? 3.147 -12.431 -6.178 1.00 98.44 201 LEU A C 1
ATOM 1538 O O . LEU A 1 201 ? 2.813 -12.667 -5.017 1.00 98.44 201 LEU A O 1
ATOM 1542 N N . ALA A 1 202 ? 2.995 -11.216 -6.712 1.00 98.44 202 ALA A N 1
ATOM 1543 C CA . ALA A 1 202 ? 2.408 -10.099 -5.967 1.00 98.44 202 ALA A CA 1
ATOM 1544 C C . ALA A 1 202 ? 0.951 -10.360 -5.566 1.00 98.44 202 ALA A C 1
ATOM 1546 O O . ALA A 1 202 ? 0.565 -10.059 -4.435 1.00 98.44 202 ALA A O 1
ATOM 1547 N N . LEU A 1 203 ? 0.139 -10.942 -6.454 1.00 98.50 203 LEU A N 1
ATOM 1548 C CA . LEU A 1 203 ? -1.250 -11.287 -6.140 1.00 98.50 203 LEU A CA 1
ATOM 1549 C C . LEU A 1 203 ? -1.334 -12.395 -5.085 1.00 98.50 203 LEU A C 1
ATOM 1551 O O . LEU A 1 203 ? -2.124 -12.275 -4.150 1.00 98.50 203 LEU A O 1
ATOM 1555 N N . GLN A 1 204 ? -0.488 -13.424 -5.175 1.00 98.44 204 GLN A N 1
ATOM 1556 C CA . GLN A 1 204 ? -0.383 -14.467 -4.149 1.00 98.44 204 GLN A CA 1
ATOM 1557 C C . GLN A 1 204 ? -0.020 -13.865 -2.788 1.00 98.44 204 GLN A C 1
ATOM 1559 O O . GLN A 1 204 ? -0.720 -14.094 -1.804 1.00 98.44 204 GLN A O 1
ATOM 1564 N N . LYS A 1 205 ? 1.007 -13.009 -2.740 1.00 98.25 205 LYS A N 1
ATOM 1565 C CA . LYS A 1 205 ? 1.442 -12.334 -1.507 1.00 98.25 205 LYS A CA 1
ATOM 1566 C C . LYS A 1 205 ? 0.390 -11.381 -0.955 1.00 98.25 205 LYS A C 1
ATOM 1568 O O . LYS A 1 205 ? 0.233 -11.281 0.259 1.00 98.25 205 LYS A O 1
ATOM 1573 N N . CYS A 1 206 ? -0.369 -10.719 -1.825 1.00 98.31 206 CYS A N 1
ATOM 1574 C CA . CYS A 1 206 ? -1.522 -9.922 -1.427 1.00 98.31 206 CYS A CA 1
ATOM 1575 C C . CYS A 1 206 ? -2.574 -10.792 -0.732 1.00 98.31 206 CYS A C 1
ATOM 1577 O O . CYS A 1 206 ? -3.023 -10.442 0.355 1.00 98.31 206 CYS A O 1
ATOM 1579 N N . VAL A 1 207 ? -2.948 -11.930 -1.320 1.00 97.88 207 VAL A N 1
ATOM 1580 C CA . VAL A 1 207 ? -3.943 -12.840 -0.733 1.00 97.88 207 VAL A CA 1
ATOM 1581 C C . VAL A 1 207 ? -3.458 -13.409 0.601 1.00 97.88 207 VAL A C 1
ATOM 1583 O O . VAL A 1 207 ? -4.208 -13.373 1.573 1.00 97.88 207 VAL A O 1
ATOM 1586 N N . GLU A 1 208 ? -2.206 -13.867 0.682 1.00 97.62 208 GLU A N 1
ATOM 1587 C CA . GLU A 1 208 ? -1.595 -14.353 1.928 1.00 97.62 208 GLU A CA 1
ATOM 1588 C C . GLU A 1 208 ? -1.636 -13.285 3.032 1.00 97.62 208 GLU A C 1
ATOM 1590 O O . GLU A 1 208 ? -2.072 -13.550 4.154 1.00 97.62 208 GLU A O 1
ATOM 1595 N N . PHE A 1 209 ? -1.226 -12.055 2.707 1.00 98.06 209 PHE A N 1
ATOM 1596 C CA . PHE A 1 209 ? -1.202 -10.945 3.655 1.00 98.06 209 PHE A CA 1
ATOM 1597 C C . PHE A 1 209 ? -2.605 -10.567 4.140 1.00 98.06 209 PHE A C 1
ATOM 1599 O O . PHE A 1 209 ? -2.823 -10.378 5.340 1.00 98.06 209 PHE A O 1
ATOM 1606 N N . LEU A 1 210 ? -3.570 -10.477 3.219 1.00 96.88 210 LEU A N 1
ATOM 1607 C CA . LEU A 1 210 ? -4.961 -10.187 3.555 1.00 96.88 210 LEU A CA 1
ATOM 1608 C C . LEU A 1 210 ? -5.564 -11.296 4.422 1.00 96.88 210 LEU A C 1
ATOM 1610 O O . LEU A 1 210 ? -6.162 -10.982 5.445 1.00 96.88 210 LEU A O 1
ATOM 1614 N N . GLY A 1 211 ? -5.347 -12.570 4.087 1.00 96.31 211 GLY A N 1
ATOM 1615 C CA . GLY A 1 211 ? -5.829 -13.698 4.888 1.00 96.31 211 GLY A CA 1
ATOM 1616 C C . GLY A 1 211 ? -5.244 -13.725 6.303 1.00 96.31 211 GLY A C 1
ATOM 1617 O O . GLY A 1 211 ? -5.959 -14.015 7.259 1.00 96.31 211 GLY A O 1
ATOM 1618 N N . LYS A 1 212 ? -3.966 -13.353 6.459 1.00 96.56 212 LYS A N 1
ATOM 1619 C CA . LYS A 1 212 ? -3.294 -13.251 7.765 1.00 96.56 212 LYS A CA 1
ATOM 1620 C C . LYS A 1 212 ? -3.865 -12.132 8.643 1.00 96.56 212 LYS A C 1
ATOM 1622 O O . LYS A 1 212 ? -4.012 -12.316 9.847 1.00 96.56 212 LYS A O 1
ATOM 1627 N N . HIS A 1 213 ? -4.138 -10.963 8.063 1.00 95.88 213 HIS A N 1
ATOM 1628 C CA . HIS A 1 213 ? -4.473 -9.749 8.823 1.00 95.88 213 HIS A CA 1
ATOM 1629 C C . HIS A 1 213 ? -5.961 -9.384 8.823 1.00 95.88 213 HIS A C 1
ATOM 1631 O O . HIS A 1 213 ? -6.388 -8.529 9.598 1.00 95.88 213 HIS A O 1
ATOM 1637 N N . HIS A 1 214 ? -6.751 -10.026 7.973 1.00 94.06 214 HIS A N 1
ATOM 1638 C CA . HIS A 1 214 ? -8.196 -9.881 7.897 1.00 94.06 214 HIS A CA 1
ATOM 1639 C C . HIS A 1 214 ? -8.820 -11.231 7.504 1.00 94.06 214 HIS A C 1
ATOM 1641 O O . HIS A 1 214 ? -9.333 -11.380 6.393 1.00 94.06 214 HIS A O 1
ATOM 1647 N N . PRO A 1 215 ? -8.739 -12.240 8.393 1.00 88.69 215 PRO A N 1
ATOM 1648 C CA . PRO A 1 215 ? -9.331 -13.542 8.129 1.00 88.69 215 PRO A CA 1
ATOM 1649 C C . PRO A 1 215 ? -10.847 -13.407 7.960 1.00 88.69 215 PRO A C 1
ATOM 1651 O O . PRO A 1 215 ? -11.494 -12.633 8.668 1.00 88.69 215 PRO A O 1
ATOM 1654 N N . VAL A 1 216 ? -11.404 -14.172 7.021 1.00 79.94 216 VAL A N 1
ATOM 1655 C CA . VAL A 1 216 ? -12.857 -14.325 6.894 1.00 79.94 216 VAL A CA 1
ATOM 1656 C C . VAL A 1 216 ? -13.331 -15.105 8.120 1.00 79.94 216 VAL A C 1
ATOM 1658 O O . VAL A 1 216 ? -12.874 -16.228 8.337 1.00 79.94 216 VAL A O 1
ATOM 1661 N N . VAL A 1 217 ? -14.180 -14.475 8.933 1.00 67.00 217 VAL A N 1
ATOM 1662 C CA . VAL A 1 217 ? -14.826 -15.079 10.110 1.00 67.00 217 VAL A CA 1
ATOM 1663 C C . VAL A 1 217 ? -16.170 -15.663 9.709 1.00 67.00 217 VAL A C 1
ATOM 1665 O O . VAL A 1 217 ? -16.884 -14.985 8.934 1.00 67.00 217 VAL A O 1
#

Foldseek 3Di:
DLVCCLPVVALCNLLCCVLVPVVVVVCVVPPPPVDQAADEEEAAAVGLLSNLSNQLVLVVQVVVPPPPPPCPVSVSSSRRYFEYEYEQYNLVSVVSNPDHSQVSLLSRALRYQYEYEHEQPHDPLQPDDPPPPPVPVPPPDPDDDDDDPPPPPVNGSLNSNCVNNVHDSNSHYDYHNNDDRRLLPPPDCVVDVSSVVSNVVSVVVVVVNCCVRPNDD

Sequence (217 aa):
MIYKCKFVFNEKYVVSTTNNFIIPYLLNQTNKNKNVVSFSSVGFCFGTWVVAKTAAAAAAAAVMKEDNDKDEEKKQQQQLWKCGVGMHPAFTLEQIHGGSEISLAKQIPGSFPYLLMPAGNDSNAIKIAINIYVDVDVGEGEGGGGGGEKETNDVNCVQIMAKARNVSQQEVSMEFPTMKHGWMTRGDPLADEDIHKAQILALQKCVEFLGKHHPVV

pLDDT: mean 84.7, std 17.11, range [41.75, 98.69]